Protein 6FTQ (pdb70)

Structure (mmCIF, N/CA/C/O backbone):
data_6FTQ
#
_entry.id   6FTQ
#
_cell.length_a   86.815
_cell.length_b   104.244
_cell.length_c   102.808
_cell.angle_alpha   90.00
_cell.angle_beta   90.00
_cell.angle_gamma   90.00
#
_symmetry.space_group_name_H-M   'C 2 2 21'
#
loop_
_entity.id
_entity.type
_entity.pdbx_description
1 polymer Beta-ureidopropionase
2 water water
#
loop_
_atom_site.group_PDB
_atom_site.id
_atom_site.type_symbol
_atom_site.label_atom_id
_atom_site.label_alt_id
_atom_site.label_comp_id
_atom_site.label_asym_id
_atom_site.label_entity_id
_atom_site.label_seq_id
_atom_site.pdbx_PDB_ins_code
_atom_site.Cartn_x
_atom_site.Cartn_y
_atom_site.Cartn_z
_atom_site.occupancy
_atom_site.B_iso_or_equiv
_atom_site.auth_seq_id
_atom_site.auth_comp_id
_atom_site.auth_asym_id
_atom_site.auth_atom_id
_atom_site.pdbx_PDB_model_num
ATOM 1 N N . GLU A 1 39 ? 10.605 -45.633 -19.791 1.00 62.63 33 GLU A N 1
ATOM 2 C CA . GLU A 1 39 ? 10.442 -46.448 -18.546 1.00 60.39 33 GLU A CA 1
ATOM 3 C C . GLU A 1 39 ? 11.271 -45.813 -17.421 1.00 55.79 33 GLU A C 1
ATOM 4 O O . GLU A 1 39 ? 12.494 -45.943 -17.406 1.00 57.69 33 GLU A O 1
ATOM 10 N N . LEU A 1 40 ? 10.617 -45.098 -16.507 1.00 49.97 34 LEU A N 1
ATOM 11 C CA . LEU A 1 40 ? 11.324 -44.417 -15.421 1.00 46.45 34 LEU A CA 1
ATOM 12 C C . LEU A 1 40 ? 11.765 -45.402 -14.347 1.00 45.48 34 LEU A C 1
ATOM 13 O O . LEU A 1 40 ? 11.050 -46.367 -14.050 1.00 45.01 34 LEU A O 1
ATOM 18 N N . ARG A 1 41 ? 12.911 -45.116 -13.735 1.00 44.78 35 ARG A N 1
ATOM 19 C CA . ARG A 1 41 ? 13.354 -45.849 -12.556 1.00 44.46 35 ARG A CA 1
ATOM 20 C C . ARG A 1 41 ? 12.312 -45.695 -11.458 1.00 40.95 35 ARG A C 1
ATOM 21 O O . ARG A 1 41 ? 11.871 -44.588 -11.170 1.00 38.27 35 ARG A O 1
ATOM 29 N N . LYS A 1 42 ? 11.903 -46.820 -10.887 1.00 41.47 36 LYS A N 1
ATOM 30 C CA . LYS A 1 42 ? 11.069 -46.836 -9.701 1.00 39.56 36 LYS A CA 1
ATOM 31 C C . LYS A 1 42 ? 11.918 -46.559 -8.469 1.00 38.95 36 LYS A C 1
ATOM 32 O O . LYS A 1 42 ? 13.040 -47.029 -8.369 1.00 41.48 36 LYS A O 1
ATOM 38 N N . LEU A 1 43 ? 11.373 -45.808 -7.522 1.00 36.16 37 LEU A N 1
ATOM 39 C CA . LEU A 1 43 ? 12.087 -45.520 -6.280 1.00 36.16 37 LEU A CA 1
ATOM 40 C C . LEU A 1 43 ? 11.945 -46.685 -5.331 1.00 37.20 37 LEU A C 1
ATOM 41 O O . LEU A 1 43 ? 10.871 -47.298 -5.234 1.00 36.08 37 LEU A O 1
ATOM 46 N N . ASP A 1 44 ? 13.032 -46.958 -4.616 1.00 39.77 38 ASP A N 1
ATOM 47 C CA . ASP A 1 44 ? 13.067 -47.968 -3.563 1.00 41.92 38 ASP A CA 1
ATOM 48 C C . ASP A 1 44 ? 12.549 -47.326 -2.280 1.00 39.74 38 ASP A C 1
ATOM 49 O O . ASP A 1 44 ? 13.307 -47.024 -1.359 1.00 41.46 38 ASP A O 1
ATOM 54 N N . LEU A 1 45 ? 11.238 -47.111 -2.244 1.00 36.34 39 LEU A N 1
ATOM 55 C CA . LEU A 1 45 ? 10.587 -46.443 -1.128 1.00 34.41 39 LEU A CA 1
ATOM 56 C C . LEU A 1 45 ? 10.711 -47.344 0.121 1.00 36.72 39 LEU A C 1
ATOM 57 O O . LEU A 1 45 ? 10.743 -48.571 -0.018 1.00 38.19 39 LEU A O 1
ATOM 62 N N . PRO A 1 46 ? 10.827 -46.743 1.329 1.00 37.03 40 PRO A N 1
ATOM 63 C CA . PRO A 1 46 ? 11.063 -47.570 2.506 1.00 39.93 40 PRO A CA 1
ATOM 64 C C . PRO A 1 46 ? 9.935 -48.563 2.757 1.00 39.57 40 PRO A C 1
ATOM 65 O O . PRO A 1 46 ? 8.767 -48.284 2.446 1.00 36.59 40 PRO A O 1
ATOM 69 N N . ARG A 1 47 ? 10.299 -49.714 3.306 1.00 42.95 41 ARG A N 1
ATOM 70 C CA . ARG A 1 47 ? 9.337 -50.739 3.694 1.00 44.08 41 ARG A CA 1
ATOM 71 C C . ARG A 1 47 ? 8.224 -50.153 4.586 1.00 42.05 41 ARG A C 1
ATOM 72 O O . ARG A 1 47 ? 7.050 -50.475 4.410 1.00 40.17 41 ARG A O 1
ATOM 80 N N . GLU A 1 48 ? 8.621 -49.291 5.523 1.00 42.66 42 GLU A N 1
ATOM 81 C CA . GLU A 1 48 ? 7.706 -48.646 6.476 1.00 42.09 42 GLU A CA 1
ATOM 82 C C . GLU A 1 48 ? 6.603 -47.890 5.747 1.00 38.00 42 GLU A C 1
ATOM 83 O O . GLU A 1 48 ? 5.449 -47.921 6.162 1.00 37.21 42 GLU A O 1
ATOM 89 N N . ALA A 1 49 ? 6.966 -47.207 4.660 1.00 35.80 43 ALA A N 1
ATOM 90 C CA . ALA A 1 49 ? 5.993 -46.478 3.852 1.00 32.69 43 ALA A CA 1
ATOM 91 C C . ALA A 1 49 ? 4.992 -47.406 3.166 1.00 32.13 43 ALA A C 1
ATOM 92 O O . ALA A 1 49 ? 3.779 -47.131 3.156 1.00 30.79 43 ALA A O 1
ATOM 94 N N . PHE A 1 50 ? 5.503 -48.472 2.558 1.00 33.39 44 PHE A N 1
ATOM 95 C CA . PHE A 1 50 ? 4.647 -49.488 1.933 1.00 34.15 44 PHE A CA 1
ATOM 96 C C . PHE A 1 50 ? 3.684 -50.154 2.942 1.00 35.99 44 PHE A C 1
ATOM 97 O O . PHE A 1 50 ? 2.508 -50.363 2.638 1.00 35.82 44 PHE A O 1
ATOM 105 N N . GLU A 1 51 ? 4.186 -50.450 4.134 1.00 38.59 45 GLU A N 1
ATOM 106 C CA . GLU A 1 51 ? 3.378 -51.037 5.211 1.00 41.12 45 GLU A CA 1
ATOM 107 C C . GLU A 1 51 ? 2.249 -50.100 5.640 1.00 39.25 45 GLU A C 1
ATOM 108 O O . GLU A 1 51 ? 1.102 -50.524 5.797 1.00 39.45 45 GLU A O 1
ATOM 114 N N . ALA A 1 52 ? 2.591 -48.830 5.819 1.00 37.56 46 ALA A N 1
ATOM 115 C CA . ALA A 1 52 ? 1.638 -47.825 6.249 1.00 36.87 46 ALA A CA 1
ATOM 116 C C . ALA A 1 52 ? 0.548 -47.582 5.190 1.00 35.16 46 ALA A C 1
ATOM 117 O O . ALA A 1 52 ? -0.635 -47.450 5.521 1.00 35.55 46 ALA A O 1
ATOM 119 N N . ALA A 1 53 ? 0.956 -47.533 3.922 1.00 33.51 47 ALA A N 1
ATOM 120 C CA . ALA A 1 53 ? 0.024 -47.309 2.819 1.00 32.43 47 ALA A CA 1
ATOM 121 C C . ALA A 1 53 ? -0.965 -48.461 2.694 1.00 33.73 47 ALA A C 1
ATOM 122 O O . ALA A 1 53 ? -2.152 -48.244 2.421 1.00 33.67 47 ALA A O 1
ATOM 124 N N . SER A 1 54 ? -0.455 -49.675 2.882 1.00 35.09 48 SER A N 1
ATOM 125 C CA . SER A 1 54 ? -1.281 -50.884 2.917 1.00 37.67 48 SER A CA 1
ATOM 126 C C . SER A 1 54 ? -2.300 -50.838 4.063 1.00 39.05 48 SER A C 1
ATOM 127 O O . SER A 1 54 ? -3.484 -51.056 3.854 1.00 39.96 48 SER A O 1
ATOM 130 N N . ARG A 1 55 ? -1.821 -50.528 5.259 1.00 40.04 49 ARG A N 1
ATOM 131 C CA . ARG A 1 55 ? -2.670 -50.408 6.443 1.00 42.17 49 ARG A CA 1
ATOM 132 C C . ARG A 1 55 ? -3.766 -49.346 6.226 1.00 40.69 49 ARG A C 1
ATOM 133 O O . ARG A 1 55 ? -4.938 -49.573 6.526 1.00 42.30 49 ARG A O 1
ATOM 141 N N . GLU A 1 56 ? -3.370 -48.209 5.663 1.00 37.68 50 GLU A N 1
ATOM 142 C CA . GLU A 1 56 ? -4.263 -47.081 5.440 1.00 36.78 50 GLU A CA 1
ATOM 143 C C . GLU A 1 56 ? -5.096 -47.145 4.141 1.00 35.69 50 GLU A C 1
ATOM 144 O O . GLU A 1 56 ? -5.853 -46.204 3.855 1.00 35.70 50 GLU A O 1
ATOM 150 N N . ASP A 1 57 ? -4.976 -48.236 3.379 1.00 35.09 51 ASP A N 1
ATOM 151 C CA . ASP A 1 57 ? -5.742 -48.437 2.148 1.00 35.37 51 ASP A CA 1
ATOM 152 C C . ASP A 1 57 ? -5.540 -47.285 1.136 1.00 33.45 51 ASP A C 1
ATOM 153 O O . ASP A 1 57 ? -6.509 -46.652 0.700 1.00 33.89 51 ASP A O 1
ATOM 158 N N . PHE A 1 58 ? -4.280 -46.995 0.800 1.00 31.50 52 PHE A N 1
ATOM 159 C CA . PHE A 1 58 ? -3.984 -46.185 -0.393 1.00 30.48 52 PHE A CA 1
ATOM 160 C C . PHE A 1 58 ? -2.787 -46.715 -1.189 1.00 29.76 52 PHE A C 1
ATOM 161 O O . PHE A 1 58 ? -1.907 -47.395 -0.648 1.00 29.72 52 PHE A O 1
ATOM 169 N N . GLU A 1 59 ? -2.809 -46.424 -2.487 1.00 29.56 53 GLU A N 1
ATOM 170 C CA . GLU A 1 59 ? -1.742 -46.790 -3.418 1.00 29.30 53 GLU A CA 1
ATOM 171 C C . GLU A 1 59 ? -0.520 -45.899 -3.163 1.00 27.51 53 GLU A C 1
ATOM 172 O O . GLU A 1 59 ? -0.653 -44.693 -2.976 1.00 26.28 53 GLU A O 1
ATOM 178 N N . LEU A 1 60 ? 0.662 -46.508 -3.165 1.00 27.62 54 LEU A N 1
ATOM 179 C CA . LEU A 1 60 ? 1.920 -45.777 -3.054 1.00 26.80 54 LEU A CA 1
ATOM 180 C C . LEU A 1 60 ? 2.807 -46.120 -4.261 1.00 27.43 54 LEU A C 1
ATOM 181 O O . LEU A 1 60 ? 3.075 -47.287 -4.518 1.00 28.61 54 LEU A O 1
ATOM 186 N N . GLN A 1 61 ? 3.245 -45.090 -4.989 1.00 26.68 55 GLN A N 1
ATOM 187 C CA . GLN A 1 61 ? 4.121 -45.255 -6.162 1.00 27.44 55 GLN A CA 1
ATOM 188 C C . GLN A 1 61 ? 5.220 -44.214 -6.110 1.00 26.12 55 GLN A C 1
ATOM 189 O O . GLN A 1 61 ? 4.992 -43.100 -5.647 1.00 25.77 55 GLN A O 1
ATOM 195 N N . GLY A 1 62 ? 6.400 -44.580 -6.580 1.00 26.22 56 GLY A N 1
ATOM 196 C CA . GLY A 1 62 ? 7.550 -43.697 -6.555 1.00 25.99 56 GLY A CA 1
ATOM 197 C C . GLY A 1 62 ? 8.367 -43.826 -7.827 1.00 26.94 56 GLY A C 1
ATOM 198 O O . GLY A 1 62 ? 8.659 -44.955 -8.249 1.00 28.42 56 GLY A O 1
ATOM 199 N N . TYR A 1 63 ? 8.741 -42.689 -8.430 1.00 26.45 57 TYR A N 1
ATOM 200 C CA . TYR A 1 63 ? 9.545 -42.665 -9.662 1.00 27.82 57 TYR A CA 1
ATOM 201 C C . TYR A 1 63 ? 10.599 -41.568 -9.648 1.00 27.60 57 TYR A C 1
ATOM 202 O O . TYR A 1 63 ? 10.448 -40.563 -8.953 1.00 26.41 57 TYR A O 1
ATOM 211 N N . ALA A 1 64 ? 11.645 -41.755 -10.453 1.00 28.91 58 ALA A N 1
ATOM 212 C CA . ALA A 1 64 ? 12.710 -40.767 -10.578 1.00 29.70 58 ALA A CA 1
ATOM 213 C C . ALA A 1 64 ? 12.843 -40.219 -11.997 1.00 30.59 58 ALA A C 1
ATOM 214 O O . ALA A 1 64 ? 12.821 -40.965 -12.969 1.00 31.54 58 ALA A O 1
ATOM 216 N N . PHE A 1 65 ? 13.012 -38.905 -12.085 1.00 30.80 59 PHE A N 1
ATOM 217 C CA . PHE A 1 65 ? 13.360 -38.216 -13.335 1.00 32.79 59 PHE A CA 1
ATOM 218 C C . PHE A 1 65 ? 14.775 -37.662 -13.147 1.00 35.63 59 PHE A C 1
ATOM 219 O O . PHE A 1 65 ? 14.962 -36.599 -12.545 1.00 35.45 59 PHE A O 1
ATOM 227 N N . GLU A 1 66 ? 15.760 -38.376 -13.674 1.00 39.15 60 GLU A N 1
ATOM 228 C CA . GLU A 1 66 ? 17.175 -38.054 -13.444 1.00 42.87 60 GLU A CA 1
ATOM 229 C C . GLU A 1 66 ? 17.880 -37.615 -14.710 1.00 46.25 60 GLU A C 1
ATOM 230 O O . GLU A 1 66 ? 17.536 -38.064 -15.793 1.00 46.53 60 GLU A O 1
ATOM 236 N N . ALA A 1 67 ? 18.878 -36.744 -14.546 1.00 49.43 61 ALA A N 1
ATOM 237 C CA . ALA A 1 67 ? 19.736 -36.307 -15.645 1.00 54.02 61 ALA A CA 1
ATOM 238 C C . ALA A 1 67 ? 20.594 -37.458 -16.189 1.00 58.21 61 ALA A C 1
ATOM 239 O O . ALA A 1 67 ? 20.806 -38.464 -15.510 1.00 57.74 61 ALA A O 1
ATOM 241 N N . ALA A 1 68 ? 21.081 -37.291 -17.418 1.00 63.27 62 ALA A N 1
ATOM 242 C CA . ALA A 1 68 ? 21.944 -38.292 -18.069 1.00 69.15 62 ALA A CA 1
ATOM 243 C C . ALA A 1 68 ? 23.132 -38.649 -17.166 1.00 73.78 62 ALA A C 1
ATOM 244 O O . ALA A 1 68 ? 23.704 -37.766 -16.505 1.00 75.00 62 ALA A O 1
ATOM 246 N N . GLU A 1 69 ? 23.483 -39.939 -17.143 1.00 77.78 63 GLU A N 1
ATOM 247 C CA . GLU A 1 69 ? 24.459 -40.505 -16.185 1.00 81.55 63 GLU A CA 1
ATOM 248 C C . GLU A 1 69 ? 25.686 -39.609 -15.961 1.00 85.73 63 GLU A C 1
ATOM 249 O O . GLU A 1 69 ? 26.076 -39.357 -14.814 1.00 86.53 63 GLU A O 1
ATOM 255 N N . GLU A 1 70 ? 26.276 -39.140 -17.065 1.00 89.27 64 GLU A N 1
ATOM 256 C CA . GLU A 1 70 ? 27.321 -38.104 -17.036 1.00 92.35 64 GLU A CA 1
ATOM 257 C C . GLU A 1 70 ? 26.810 -36.880 -16.264 1.00 88.87 64 GLU A C 1
ATOM 258 O O . GLU A 1 70 ? 25.819 -36.250 -16.661 1.00 86.20 64 GLU A O 1
ATOM 264 N N . GLN A 1 71 ? 27.471 -36.563 -15.155 1.00 89.24 65 GLN A N 1
ATOM 265 C CA . GLN A 1 71 ? 27.064 -35.444 -14.311 1.00 85.78 65 GLN A CA 1
ATOM 266 C C . GLN A 1 71 ? 27.793 -34.187 -14.783 1.00 87.60 65 GLN A C 1
ATOM 267 O O . GLN A 1 71 ? 28.814 -33.778 -14.225 1.00 91.64 65 GLN A O 1
ATOM 273 N N . LEU A 1 72 ? 27.248 -33.611 -15.850 1.00 84.54 66 LEU A N 1
ATOM 274 C CA . LEU A 1 72 ? 27.730 -32.365 -16.432 1.00 86.42 66 LEU A CA 1
ATOM 275 C C . LEU A 1 72 ? 27.411 -31.136 -15.569 1.00 84.27 66 LEU A C 1
ATOM 276 O O . LEU A 1 72 ? 28.219 -30.214 -15.468 1.00 88.53 66 LEU A O 1
ATOM 281 N N . ARG A 1 73 ? 26.229 -31.140 -14.959 1.00 48.41 67 ARG A N 1
ATOM 282 C CA . ARG A 1 73 ? 25.716 -30.025 -14.169 1.00 45.82 67 ARG A CA 1
ATOM 283 C C . ARG A 1 73 ? 25.406 -30.503 -12.757 1.00 42.15 67 ARG A C 1
ATOM 284 O O . ARG A 1 73 ? 25.530 -31.682 -12.454 1.00 41.93 67 ARG A O 1
ATOM 292 N N . ARG A 1 74 ? 24.993 -29.589 -11.898 1.00 39.17 68 ARG A N 1
ATOM 293 C CA . ARG A 1 74 ? 24.632 -29.956 -10.516 1.00 36.44 68 ARG A CA 1
ATOM 294 C C . ARG A 1 74 ? 23.228 -30.577 -10.472 1.00 33.88 68 ARG A C 1
ATOM 295 O O . ARG A 1 74 ? 22.329 -30.116 -11.175 1.00 32.76 68 ARG A O 1
ATOM 303 N N . PRO A 1 75 ? 23.046 -31.619 -9.641 1.00 32.67 69 PRO A N 1
ATOM 304 C CA . PRO A 1 75 ? 21.700 -32.099 -9.367 1.00 30.90 69 PRO A CA 1
ATOM 305 C C . PRO A 1 75 ? 20.934 -31.104 -8.488 1.00 29.52 69 PRO A C 1
ATOM 306 O O . PRO A 1 75 ? 21.504 -30.522 -7.566 1.00 30.31 69 PRO A O 1
ATOM 310 N N . ARG A 1 76 ? 19.673 -30.870 -8.815 1.00 28.13 70 ARG A N 1
ATOM 311 C CA . ARG A 1 76 ? 18.813 -29.955 -8.075 1.00 27.15 70 ARG A CA 1
ATOM 312 C C . ARG A 1 76 ? 17.579 -30.781 -7.708 1.00 26.36 70 ARG A C 1
ATOM 313 O O . ARG A 1 76 ? 16.516 -30.681 -8.331 1.00 25.57 70 ARG A O 1
ATOM 321 N N . ILE A 1 77 ? 17.741 -31.615 -6.682 1.00 26.67 71 ILE A N 1
ATOM 322 C CA . ILE A 1 77 ? 16.791 -32.689 -6.418 1.00 26.34 71 ILE A CA 1
ATOM 323 C C . ILE A 1 77 ? 15.720 -32.260 -5.425 1.00 25.21 71 ILE A C 1
ATOM 324 O O . ILE A 1 77 ? 16.019 -31.816 -4.324 1.00 25.16 71 ILE A O 1
ATOM 329 N N . VAL A 1 78 ? 14.468 -32.430 -5.829 1.00 24.41 72 VAL A N 1
ATOM 330 C CA . VAL A 1 78 ? 13.321 -32.233 -4.946 1.00 23.77 72 VAL A CA 1
ATOM 331 C C . VAL A 1 78 ? 12.407 -33.447 -5.117 1.00 23.53 72 VAL A C 1
ATOM 332 O O . VAL A 1 78 ? 12.248 -33.957 -6.240 1.00 23.95 72 VAL A O 1
ATOM 336 N N . HIS A 1 79 ? 11.843 -33.933 -4.013 1.00 23.26 73 HIS A N 1
ATOM 337 C CA . HIS A 1 79 ? 10.805 -34.959 -4.073 1.00 23.03 73 HIS A CA 1
ATOM 338 C C . HIS A 1 79 ? 9.441 -34.268 -3.929 1.00 22.04 73 HIS A C 1
ATOM 339 O O . HIS A 1 79 ? 9.220 -33.515 -2.983 1.00 21.27 73 HIS A O 1
ATOM 346 N N . VAL A 1 80 ? 8.557 -34.513 -4.885 1.00 21.76 74 VAL A N 1
ATOM 347 C CA . VAL A 1 80 ? 7.183 -34.012 -4.841 1.00 21.52 74 VAL A CA 1
ATOM 348 C C . VAL A 1 80 ? 6.228 -35.145 -4.481 1.00 21.55 74 VAL A C 1
ATOM 349 O O . VAL A 1 80 ? 6.504 -36.320 -4.776 1.00 22.06 74 VAL A O 1
ATOM 353 N N . GLY A 1 81 ? 5.099 -34.779 -3.879 1.00 21.26 75 GLY A N 1
ATOM 354 C CA . GLY A 1 81 ? 4.025 -35.719 -3.561 1.00 21.53 75 GLY A CA 1
ATOM 355 C C . GLY A 1 81 ? 2.700 -35.222 -4.125 1.00 21.55 75 GLY A C 1
ATOM 356 O O . GLY A 1 81 ? 2.354 -34.045 -3.959 1.00 21.44 75 GLY A O 1
ATOM 357 N N . LEU A 1 82 ? 1.968 -36.113 -4.797 1.00 21.59 76 LEU A N 1
ATOM 358 C CA . LEU A 1 82 ? 0.635 -35.817 -5.317 1.00 21.77 76 LEU A CA 1
ATOM 359 C C . LEU A 1 82 ? -0.323 -36.712 -4.553 1.00 21.90 76 LEU A C 1
ATOM 360 O O . LEU A 1 82 ? -0.115 -37.929 -4.501 1.00 22.54 76 LEU A O 1
ATOM 365 N N . VAL A 1 83 ? -1.370 -36.126 -3.977 1.00 21.58 77 VAL A N 1
ATOM 366 C CA . VAL A 1 83 ? -2.382 -36.888 -3.233 1.00 21.93 77 VAL A CA 1
ATOM 367 C C . VAL A 1 83 ? -3.719 -36.837 -3.953 1.00 22.43 77 VAL A C 1
ATOM 368 O O . VAL A 1 83 ? -4.236 -35.750 -4.216 1.00 22.12 77 VAL A O 1
ATOM 372 N N . GLN A 1 84 ? -4.265 -38.016 -4.269 1.00 23.28 78 GLN A N 1
ATOM 373 C CA . GLN A 1 84 ? -5.650 -38.154 -4.739 1.00 24.11 78 GLN A CA 1
ATOM 374 C C . GLN A 1 84 ? -6.434 -38.993 -3.730 1.00 25.37 78 GLN A C 1
ATOM 375 O O . GLN A 1 84 ? -5.898 -39.964 -3.183 1.00 25.62 78 GLN A O 1
ATOM 381 N N . ASN A 1 85 ? -7.694 -38.620 -3.497 1.00 26.48 79 ASN A N 1
ATOM 382 C CA . ASN A 1 85 ? -8.582 -39.347 -2.582 1.00 28.31 79 ASN A CA 1
ATOM 383 C C . ASN A 1 85 ? -10.068 -39.115 -2.837 1.00 30.14 79 ASN A C 1
ATOM 384 O O . ASN A 1 85 ? -10.460 -38.120 -3.433 1.00 29.49 79 ASN A O 1
ATOM 389 N N . ARG A 1 86 ? -10.883 -40.042 -2.343 1.00 32.83 80 ARG A N 1
ATOM 390 C CA . ARG A 1 86 ? -12.318 -39.854 -2.269 1.00 35.45 80 ARG A CA 1
ATOM 391 C C . ARG A 1 86 ? -12.682 -39.156 -0.961 1.00 35.26 80 ARG A C 1
ATOM 392 O O . ARG A 1 86 ? -11.901 -39.155 -0.010 1.00 34.32 80 ARG A O 1
ATOM 400 N N . ILE A 1 87 ? -13.865 -38.558 -0.921 1.00 36.39 81 ILE A N 1
ATOM 401 C CA . ILE A 1 87 ? -14.388 -38.006 0.331 1.00 37.11 81 ILE A CA 1
ATOM 402 C C . ILE A 1 87 ? -14.745 -39.170 1.272 1.00 39.10 81 ILE A C 1
ATOM 403 O O . ILE A 1 87 ? -15.341 -40.135 0.831 1.00 40.82 81 ILE A O 1
ATOM 408 N N . PRO A 1 88 ? -14.336 -39.098 2.551 1.00 39.74 82 PRO A N 1
ATOM 409 C CA . PRO A 1 88 ? -14.566 -40.218 3.489 1.00 41.99 82 PRO A CA 1
ATOM 410 C C . PRO A 1 88 ? -16.012 -40.428 3.890 1.00 44.78 82 PRO A C 1
ATOM 411 O O . PRO A 1 88 ? -16.413 -41.567 4.110 1.00 47.05 82 PRO A O 1
ATOM 415 N N . LEU A 1 89 ? -16.772 -39.339 4.002 1.00 45.39 83 LEU A N 1
ATOM 416 C CA . LEU A 1 89 ? -18.163 -39.373 4.462 1.00 47.82 83 LEU A CA 1
ATOM 417 C C . LEU A 1 89 ? -19.097 -39.032 3.304 1.00 48.67 83 LEU A C 1
ATOM 418 O O . LEU A 1 89 ? -18.664 -38.436 2.316 1.00 47.05 83 LEU A O 1
ATOM 423 N N . PRO A 1 90 ? -20.382 -39.413 3.414 1.00 51.47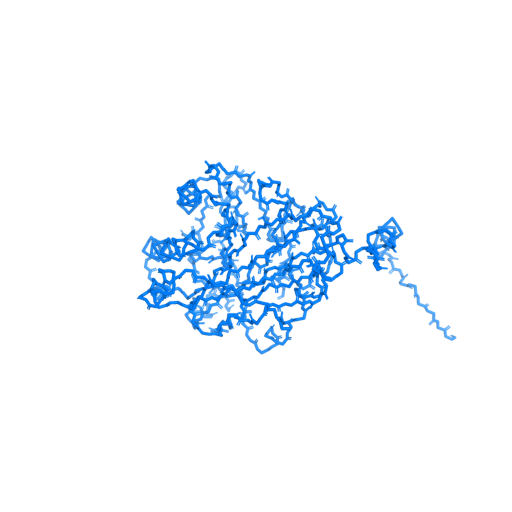 84 PRO A N 1
ATOM 424 C CA . PRO A 1 90 ? -21.315 -39.066 2.335 1.00 52.67 84 PRO A CA 1
ATOM 425 C C . PRO A 1 90 ? -21.458 -37.545 2.160 1.00 52.18 84 PRO A C 1
ATOM 426 O O . PRO A 1 90 ? -21.279 -36.779 3.121 1.00 51.77 84 PRO A O 1
ATOM 430 N N . ALA A 1 91 ? -21.757 -37.121 0.934 1.00 52.67 85 ALA A N 1
ATOM 431 C CA . ALA A 1 91 ? -21.769 -35.695 0.569 1.00 52.51 85 ALA A CA 1
ATOM 432 C C . ALA A 1 91 ? -22.655 -34.804 1.449 1.00 54.15 85 ALA A C 1
ATOM 433 O O . ALA A 1 91 ? -22.385 -33.621 1.610 1.00 53.95 85 ALA A O 1
ATOM 435 N N . ASN A 1 92 ? -23.711 -35.397 1.990 1.00 57.02 86 ASN A N 1
ATOM 436 C CA . ASN A 1 92 ? -24.657 -34.763 2.914 1.00 58.89 86 ASN A CA 1
ATOM 437 C C . ASN A 1 92 ? -24.203 -34.702 4.381 1.00 57.42 86 ASN A C 1
ATOM 438 O O . ASN A 1 92 ? -24.917 -34.150 5.223 1.00 58.91 86 ASN A O 1
ATOM 443 N N . ALA A 1 93 ? -23.058 -35.295 4.711 1.00 54.53 87 ALA A N 1
ATOM 444 C CA . ALA A 1 93 ? -22.588 -35.318 6.100 1.00 53.34 87 ALA A CA 1
ATOM 445 C C . ALA A 1 93 ? -22.383 -33.890 6.628 1.00 51.49 87 ALA A C 1
ATOM 446 O O . ALA A 1 93 ? -22.091 -32.978 5.840 1.00 50.49 87 ALA A O 1
ATOM 448 N N . PRO A 1 94 ? -22.507 -33.688 7.950 1.00 51.05 88 PRO A N 1
ATOM 449 C CA . PRO A 1 94 ? -22.191 -32.360 8.493 1.00 50.11 88 PRO A CA 1
ATOM 450 C C . PRO A 1 94 ? -20.794 -31.868 8.054 1.00 46.57 88 PRO A C 1
ATOM 451 O O . PRO A 1 94 ? -19.864 -32.669 7.936 1.00 44.64 88 PRO A O 1
ATOM 455 N N . VAL A 1 95 ? -20.674 -30.566 7.816 1.00 45.35 89 VAL A N 1
ATOM 456 C CA . VAL A 1 95 ? -19.480 -29.994 7.189 1.00 42.62 89 VAL A CA 1
ATOM 457 C C . VAL A 1 95 ? -18.244 -30.092 8.099 1.00 41.33 89 VAL A C 1
ATOM 458 O O . VAL A 1 95 ? -17.176 -30.464 7.636 1.00 39.23 89 VAL A O 1
ATOM 462 N N . ALA A 1 96 ? -18.393 -29.761 9.383 1.00 42.99 90 ALA A N 1
ATOM 463 C CA . ALA A 1 96 ? -17.294 -29.903 10.359 1.00 42.58 90 ALA A CA 1
ATOM 464 C C . ALA A 1 96 ? -16.729 -31.321 10.363 1.00 41.86 90 ALA A C 1
ATOM 465 O O . ALA A 1 96 ? -15.519 -31.505 10.407 1.00 40.39 90 ALA A O 1
ATOM 467 N N . GLU A 1 97 ? -17.614 -32.307 10.277 1.00 43.23 91 GLU A N 1
ATOM 468 C CA . GLU A 1 97 ? -17.210 -33.703 10.263 1.00 43.35 91 GLU A CA 1
ATOM 469 C C . GLU A 1 97 ? -16.571 -34.125 8.960 1.00 40.87 91 GLU A C 1
ATOM 470 O O . GLU A 1 97 ? -15.556 -34.822 8.976 1.00 39.64 91 GLU A O 1
ATOM 476 N N . GLN A 1 98 ? -17.157 -33.722 7.831 1.00 40.13 92 GLN A N 1
ATOM 477 C CA . GLN A 1 98 ? -16.543 -34.001 6.528 1.00 38.05 92 GLN A CA 1
ATOM 478 C C . GLN A 1 98 ? -15.130 -33.424 6.479 1.00 35.56 92 GLN A C 1
ATOM 479 O O . GLN A 1 98 ? -14.176 -34.140 6.143 1.00 33.93 92 GLN A O 1
ATOM 485 N N . VAL A 1 99 ? -14.999 -32.151 6.845 1.00 35.10 93 VAL A N 1
ATOM 486 C CA . VAL A 1 99 ? -13.717 -31.470 6.733 1.00 33.52 93 VAL A CA 1
ATOM 487 C C . VAL A 1 99 ? -12.685 -32.092 7.674 1.00 33.17 93 VAL A C 1
ATOM 488 O O . VAL A 1 99 ? -11.593 -32.410 7.232 1.00 31.46 93 VAL A O 1
ATOM 492 N N . SER A 1 100 ? -13.033 -32.288 8.948 1.00 34.93 94 SER A N 1
ATOM 493 C CA . SER A 1 100 ? -12.079 -32.888 9.890 1.00 35.17 94 SER A CA 1
ATOM 494 C C . SER A 1 100 ? -11.702 -34.326 9.469 1.00 34.48 94 SER A C 1
ATOM 495 O O . SER A 1 100 ? -10.533 -34.702 9.554 1.00 33.76 94 SER A O 1
ATOM 498 N N . ALA A 1 101 ? -12.650 -35.098 8.941 1.00 34.86 95 ALA A N 1
ATOM 499 C CA . ALA A 1 101 ? -12.321 -36.429 8.395 1.00 34.50 95 ALA A CA 1
ATOM 500 C C . ALA A 1 101 ? -11.320 -36.360 7.225 1.00 32.38 95 ALA A C 1
ATOM 501 O O . ALA A 1 101 ? -10.407 -37.199 7.115 1.00 31.79 95 ALA A O 1
ATOM 503 N N . LEU A 1 102 ? -11.485 -35.364 6.355 1.00 31.15 96 LEU A N 1
ATOM 504 C CA . LEU A 1 102 ? -10.531 -35.146 5.268 1.00 29.30 96 LEU A CA 1
ATOM 505 C C . LEU A 1 102 ? -9.152 -34.739 5.821 1.00 28.20 96 LEU A C 1
ATOM 506 O O . LEU A 1 102 ? -8.146 -35.266 5.367 1.00 26.77 96 LEU A O 1
ATOM 511 N N . HIS A 1 103 ? -9.122 -33.834 6.805 1.00 28.63 97 HIS A N 1
ATOM 512 C CA . HIS A 1 103 ? -7.860 -33.436 7.457 1.00 28.51 97 HIS A CA 1
ATOM 513 C C . HIS A 1 103 ? -7.126 -34.668 8.030 1.00 29.19 97 HIS A C 1
ATOM 514 O O . HIS A 1 103 ? -5.941 -34.836 7.788 1.00 28.16 97 HIS A O 1
ATOM 521 N N . ARG A 1 104 ? -7.848 -35.519 8.765 1.00 31.15 98 ARG A N 1
ATOM 522 C CA . ARG A 1 104 ? -7.283 -36.768 9.315 1.00 32.58 98 ARG A CA 1
ATOM 523 C C . ARG A 1 104 ? -6.772 -37.734 8.231 1.00 31.38 98 ARG A C 1
ATOM 524 O O . ARG A 1 104 ? -5.695 -38.305 8.381 1.00 31.18 98 ARG A O 1
ATOM 532 N N . ARG A 1 105 ? -7.515 -37.869 7.133 1.00 30.60 99 ARG A N 1
ATOM 533 C CA . ARG A 1 105 ? -7.097 -38.689 5.992 1.00 29.75 99 ARG A CA 1
ATOM 534 C C . ARG A 1 105 ? -5.796 -38.183 5.369 1.00 28.08 99 ARG A C 1
ATOM 535 O O . ARG A 1 105 ? -4.865 -38.944 5.177 1.00 27.62 99 ARG A O 1
ATOM 543 N N . ILE A 1 106 ? -5.741 -36.893 5.089 1.00 27.19 100 ILE A N 1
ATOM 544 C CA . ILE A 1 106 ? -4.540 -36.291 4.512 1.00 26.14 100 ILE A CA 1
ATOM 545 C C . ILE A 1 106 ? -3.338 -36.383 5.466 1.00 26.53 100 ILE A C 1
ATOM 546 O O . ILE A 1 106 ? -2.204 -36.613 5.022 1.00 25.89 100 ILE A O 1
ATOM 551 N N . LYS A 1 107 ? -3.582 -36.219 6.760 1.00 27.54 101 LYS A N 1
ATOM 552 C CA . LYS A 1 107 ? -2.512 -36.330 7.732 1.00 28.30 101 LYS A CA 1
ATOM 553 C C . LYS A 1 107 ? -1.838 -37.710 7.646 1.00 28.34 101 LYS A C 1
ATOM 554 O O . LYS A 1 107 ? -0.613 -37.804 7.600 1.00 27.43 101 LYS A O 1
ATOM 560 N N . ALA A 1 108 ? -2.643 -38.770 7.620 1.00 29.04 102 ALA A N 1
ATOM 561 C CA . ALA A 1 108 ? -2.107 -40.130 7.475 1.00 30.01 102 ALA A CA 1
ATOM 562 C C . ALA A 1 108 ? -1.265 -40.310 6.191 1.00 28.70 102 ALA A C 1
ATOM 563 O O . ALA A 1 108 ? -0.222 -40.950 6.216 1.00 28.93 102 ALA A O 1
ATOM 565 N N . ILE A 1 109 ? -1.714 -39.722 5.082 1.00 27.46 103 ILE A N 1
ATOM 566 C CA . ILE A 1 109 ? -1.001 -39.851 3.807 1.00 26.84 103 ILE A CA 1
ATOM 567 C C . ILE A 1 109 ? 0.292 -39.045 3.815 1.00 25.96 103 ILE A C 1
ATOM 568 O O . ILE A 1 109 ? 1.340 -39.543 3.392 1.00 26.04 103 ILE A O 1
ATOM 573 N N . VAL A 1 110 ? 0.224 -37.821 4.326 1.00 25.83 104 VAL A N 1
ATOM 574 C CA . VAL A 1 110 ? 1.403 -36.948 4.414 1.00 25.64 104 VAL A CA 1
ATOM 575 C C . VAL A 1 110 ? 2.479 -37.528 5.328 1.00 27.08 104 VAL A C 1
ATOM 576 O O . VAL A 1 110 ? 3.663 -37.335 5.073 1.00 26.54 104 VAL A O 1
ATOM 580 N N . GLU A 1 111 ? 2.075 -38.246 6.379 1.00 29.16 105 GLU A N 1
ATOM 581 C CA . GLU A 1 111 ? 3.036 -38.967 7.220 1.00 31.12 105 GLU A CA 1
ATOM 582 C C . GLU A 1 111 ? 3.834 -39.976 6.383 1.00 30.59 105 GLU A C 1
ATOM 583 O O . GLU A 1 111 ? 5.044 -40.051 6.518 1.00 30.65 105 GLU A O 1
ATOM 589 N N . VAL A 1 112 ? 3.163 -40.695 5.480 1.00 29.63 106 VAL A N 1
ATOM 590 C CA . VAL A 1 112 ? 3.851 -41.628 4.578 1.00 29.50 106 VAL A CA 1
ATOM 591 C C . VAL A 1 112 ? 4.724 -40.867 3.567 1.00 27.56 106 VAL A C 1
ATOM 592 O O . VAL A 1 112 ? 5.853 -41.265 3.299 1.00 27.62 106 VAL A O 1
ATOM 596 N N . ALA A 1 113 ? 4.206 -39.763 3.040 1.00 26.12 107 ALA A N 1
ATOM 597 C CA . ALA A 1 113 ? 4.980 -38.880 2.170 1.00 24.94 107 ALA A CA 1
ATOM 598 C C . ALA A 1 113 ? 6.297 -38.446 2.833 1.00 25.41 107 ALA A C 1
ATOM 599 O O . ALA A 1 113 ? 7.346 -38.465 2.179 1.00 24.99 107 ALA A O 1
ATOM 601 N N . ALA A 1 114 ? 6.236 -38.097 4.131 1.00 26.28 108 ALA A N 1
ATOM 602 C CA . ALA A 1 114 ? 7.424 -37.700 4.895 1.00 26.82 108 ALA A CA 1
ATOM 603 C C . ALA A 1 114 ? 8.432 -38.836 5.034 1.00 28.13 108 ALA A C 1
ATOM 604 O O . ALA A 1 114 ? 9.628 -38.594 4.898 1.00 27.87 108 ALA A O 1
ATOM 606 N N . MET A 1 115 ? 7.958 -40.067 5.259 1.00 29.35 109 MET A N 1
ATOM 607 C CA . MET A 1 115 ? 8.837 -41.258 5.274 1.00 31.29 109 MET A CA 1
ATOM 608 C C . MET A 1 115 ? 9.600 -41.409 3.948 1.00 30.29 109 MET A C 1
ATOM 609 O O . MET A 1 115 ? 10.726 -41.877 3.924 1.00 31.01 109 MET A O 1
ATOM 614 N N . CYS A 1 116 ? 8.948 -41.031 2.848 1.00 28.59 110 CYS A N 1
ATOM 615 C CA . CYS A 1 116 ? 9.536 -41.081 1.509 1.00 27.81 110 CYS A CA 1
ATOM 616 C C . CYS A 1 116 ? 10.385 -39.854 1.136 1.00 27.07 110 CYS A C 1
ATOM 617 O O . CYS A 1 116 ? 10.918 -39.799 0.037 1.00 27.36 110 CYS A O 1
ATOM 620 N N . GLY A 1 117 ? 10.509 -38.865 2.015 1.00 26.92 111 GLY A N 1
ATOM 621 C CA . GLY A 1 117 ? 11.372 -37.697 1.747 1.00 26.23 111 GLY A CA 1
ATOM 622 C C . GLY A 1 117 ? 10.742 -36.633 0.870 1.00 24.60 111 GLY A C 1
ATOM 623 O O . GLY A 1 117 ? 11.441 -35.814 0.269 1.00 24.60 111 GLY A O 1
ATOM 624 N N . VAL A 1 118 ? 9.414 -36.610 0.805 1.00 23.75 112 VAL A N 1
ATOM 625 C CA . VAL A 1 118 ? 8.716 -35.599 0.032 1.00 22.42 112 VAL A CA 1
ATOM 626 C C . VAL A 1 118 ? 8.984 -34.230 0.636 1.00 22.04 112 VAL A C 1
ATOM 627 O O . VAL A 1 118 ? 8.833 -34.054 1.843 1.00 22.51 112 VAL A O 1
ATOM 631 N N . ASN A 1 119 ? 9.395 -33.281 -0.212 1.00 21.48 113 ASN A N 1
ATOM 632 C CA . ASN A 1 119 ? 9.657 -31.903 0.190 1.00 21.83 113 ASN A CA 1
ATOM 633 C C . ASN A 1 119 ? 8.475 -30.959 -0.084 1.00 21.70 113 ASN A C 1
ATOM 634 O O . ASN A 1 119 ? 8.298 -29.964 0.630 1.00 21.83 113 ASN A O 1
ATOM 639 N N . ILE A 1 120 ? 7.720 -31.249 -1.151 1.00 21.39 114 ILE A N 1
ATOM 640 C CA . ILE A 1 120 ? 6.568 -30.441 -1.588 1.00 21.15 114 ILE A CA 1
ATOM 641 C C . ILE A 1 120 ? 5.417 -31.393 -1.878 1.00 20.92 114 ILE A C 1
ATOM 642 O O . ILE A 1 120 ? 5.570 -32.315 -2.689 1.00 20.78 114 ILE A O 1
ATOM 647 N N . ILE A 1 121 ? 4.276 -31.152 -1.242 1.00 20.73 115 ILE A N 1
ATOM 648 C CA . ILE A 1 121 ? 3.082 -31.990 -1.437 1.00 20.69 115 ILE A CA 1
ATOM 649 C C . ILE A 1 121 ? 1.909 -31.111 -1.871 1.00 20.27 115 ILE A C 1
ATOM 650 O O . ILE A 1 121 ? 1.756 -29.981 -1.389 1.00 20.10 115 ILE A O 1
ATOM 655 N N . CYS A 1 122 ? 1.092 -31.644 -2.781 1.00 20.14 116 CYS A N 1
ATOM 656 C CA . CYS A 1 122 ? -0.068 -30.953 -3.304 1.00 20.07 116 CYS A CA 1
ATOM 657 C C . CYS A 1 122 ? -1.271 -31.857 -3.211 1.00 20.51 116 CYS A C 1
ATOM 658 O O . CYS A 1 122 ? -1.193 -33.044 -3.558 1.00 21.26 116 CYS A O 1
ATOM 661 N N . PHE A 1 123 ? -2.388 -31.286 -2.768 1.00 20.54 117 PHE A N 1
ATOM 662 C CA . PHE A 1 123 ? -3.655 -31.994 -2.689 1.00 20.97 117 PHE A CA 1
ATOM 663 C C . PHE A 1 123 ? -4.509 -31.663 -3.920 1.00 21.30 117 PHE A C 1
ATOM 664 O O . PHE A 1 123 ? -4.172 -30.775 -4.731 1.00 20.93 117 PHE A O 1
ATOM 672 N N . GLN A 1 124 ? -5.608 -32.397 -4.051 1.00 21.70 118 GLN A N 1
ATOM 673 C CA . GLN A 1 124 ? -6.493 -32.250 -5.186 1.00 22.60 118 GLN A CA 1
ATOM 674 C C . GLN A 1 124 ? -7.316 -30.968 -5.090 1.00 23.12 118 GLN A C 1
ATOM 675 O O . GLN A 1 124 ? -7.368 -30.319 -4.038 1.00 23.13 118 GLN A O 1
ATOM 681 N N . GLU A 1 125 ? -7.969 -30.605 -6.179 1.00 23.80 119 GLU A N 1
ATOM 682 C CA . GLU A 1 125 ? -8.850 -29.451 -6.166 1.00 24.96 119 GLU A CA 1
ATOM 683 C C . GLU A 1 125 ? -9.994 -29.616 -5.137 1.00 25.15 119 GLU A C 1
ATOM 684 O O . GLU A 1 125 ? -10.560 -30.706 -4.994 1.00 24.97 119 GLU A O 1
ATOM 690 N N . ALA A 1 126 ? -10.279 -28.525 -4.421 1.00 25.25 120 ALA A N 1
ATOM 691 C CA . ALA A 1 126 ? -11.337 -28.460 -3.414 1.00 25.98 120 ALA A CA 1
ATOM 692 C C . ALA A 1 126 ? -11.277 -29.676 -2.489 1.00 25.35 120 ALA A C 1
ATOM 693 O O . ALA A 1 126 ? -12.294 -30.325 -2.241 1.00 26.10 120 ALA A O 1
ATOM 695 N N . TRP A 1 127 ? -10.078 -29.961 -1.985 1.00 24.02 121 TRP A N 1
ATOM 696 C CA . TRP A 1 127 ? -9.804 -31.227 -1.306 1.00 24.17 121 TRP A CA 1
ATOM 697 C C . TRP A 1 127 ? -10.571 -31.491 -0.020 1.00 25.25 121 TRP A C 1
ATOM 698 O O . TRP A 1 127 ? -10.692 -32.660 0.380 1.00 25.61 121 TRP A O 1
ATOM 709 N N . THR A 1 128 ? -11.079 -30.430 0.607 1.00 26.24 122 THR A N 1
ATOM 710 C CA . THR A 1 128 ? -11.847 -30.541 1.850 1.00 27.90 122 THR A CA 1
ATOM 711 C C . THR A 1 128 ? -13.364 -30.638 1.662 1.00 30.03 122 THR A C 1
ATOM 712 O O . THR A 1 128 ? -14.109 -30.544 2.640 1.00 31.42 122 THR A O 1
ATOM 716 N N . MET A 1 129 ? -13.832 -30.845 0.435 1.00 30.85 123 MET A N 1
ATOM 717 C CA . MET A 1 129 ? -15.273 -30.861 0.190 1.00 33.12 123 MET A CA 1
ATOM 718 C C . MET A 1 129 ? -15.702 -31.792 -0.932 1.00 34.11 123 MET A C 1
ATOM 719 O O . MET A 1 129 ? -14.890 -32.150 -1.771 1.00 32.80 123 MET A O 1
ATOM 724 N N . PRO A 1 130 ? -16.988 -32.200 -0.935 1.00 37.18 124 PRO A N 1
ATOM 725 C CA . PRO A 1 130 ? -17.530 -32.857 -2.137 1.00 39.37 124 PRO A CA 1
ATOM 726 C C . PRO A 1 130 ? -17.513 -31.861 -3.295 1.00 40.83 124 PRO A C 1
ATOM 727 O O . PRO A 1 130 ? -17.654 -30.664 -3.056 1.00 40.92 124 PRO A O 1
ATOM 731 N N . PHE A 1 131 ? -17.315 -32.327 -4.524 1.00 43.69 125 PHE A N 1
ATOM 732 C CA . PHE A 1 131 ? -17.301 -31.401 -5.680 1.00 46.02 125 PHE A CA 1
ATOM 733 C C . PHE A 1 131 ? -18.702 -31.312 -6.271 1.00 49.01 125 PHE A C 1
ATOM 734 O O . PHE A 1 131 ? -19.554 -32.207 -6.110 1.00 50.87 125 PHE A O 1
ATOM 742 N N . ALA A 1 132 ? -18.941 -30.164 -6.874 1.00 50.90 126 ALA A N 1
ATOM 743 C CA . ALA A 1 132 ? -20.081 -29.929 -7.730 1.00 54.51 126 ALA A CA 1
ATOM 744 C C . ALA A 1 132 ? -19.538 -29.084 -8.884 1.00 55.71 126 ALA A C 1
ATOM 745 O O . ALA A 1 132 ? -18.531 -28.378 -8.721 1.00 53.95 126 ALA A O 1
ATOM 747 N N . PHE A 1 133 ? -20.176 -29.193 -10.044 1.00 59.70 127 PHE A N 1
ATOM 748 C CA . PHE A 1 133 ? -19.760 -28.460 -11.253 1.00 62.15 127 PHE A CA 1
ATOM 749 C C . PHE A 1 133 ? -19.779 -26.936 -11.032 1.00 63.22 127 PHE A C 1
ATOM 750 O O . PHE A 1 133 ? -18.878 -26.244 -11.508 1.00 64.16 127 PHE A O 1
ATOM 758 N N . CYS A 1 134 ? -20.764 -26.436 -10.276 1.00 50.25 128 CYS A N 1
ATOM 759 C CA . CYS A 1 134 ? -20.905 -25.006 -9.999 1.00 49.62 128 CYS A CA 1
ATOM 760 C C . CYS A 1 134 ? -20.591 -24.602 -8.534 1.00 47.71 128 CYS A C 1
ATOM 761 O O . CYS A 1 134 ? -20.494 -25.449 -7.625 1.00 45.75 128 CYS A O 1
ATOM 764 N N . THR A 1 135 ? -20.425 -23.291 -8.348 1.00 45.95 129 THR A N 1
ATOM 765 C CA . THR A 1 135 ? -20.313 -22.649 -7.047 1.00 44.15 129 THR A CA 1
ATOM 766 C C . THR A 1 135 ? -21.376 -21.543 -6.993 1.00 43.86 129 THR A C 1
ATOM 767 O O . THR A 1 135 ? -21.500 -20.762 -7.938 1.00 44.18 129 THR A O 1
ATOM 771 N N . ARG A 1 136 ? -22.154 -21.504 -5.905 1.00 41.25 130 ARG A N 1
ATOM 772 C CA . ARG A 1 136 ? -23.119 -20.440 -5.662 1.00 41.65 130 ARG A CA 1
ATOM 773 C C . ARG A 1 136 ? -23.004 -19.905 -4.227 1.00 39.47 130 ARG A C 1
ATOM 774 O O . ARG A 1 136 ? -22.523 -20.602 -3.338 1.00 37.32 130 ARG A O 1
ATOM 782 N N . GLU A 1 137 ? -23.462 -18.671 -4.013 1.00 39.45 131 GLU A N 1
ATOM 783 C CA . GLU A 1 137 ? -23.436 -18.026 -2.698 1.00 39.19 131 GLU A CA 1
ATOM 784 C C . GLU A 1 137 ? -24.627 -18.450 -1.811 1.00 37.89 131 GLU A C 1
ATOM 785 O O . GLU A 1 137 ? -25.426 -17.637 -1.392 1.00 38.91 131 GLU A O 1
ATOM 791 N N . LYS A 1 138 ? -24.718 -19.754 -1.567 1.00 35.28 132 LYS A N 1
ATOM 792 C CA . LYS A 1 138 ? -25.736 -20.351 -0.702 1.00 35.15 132 LYS A CA 1
ATOM 793 C C . LYS A 1 138 ? -25.167 -21.658 -0.156 1.00 33.18 132 LYS A C 1
ATOM 794 O O . LYS A 1 138 ? -24.040 -22.019 -0.493 1.00 31.27 132 LYS A O 1
ATOM 800 N N . LEU A 1 139 ? -25.919 -22.351 0.699 1.00 33.23 133 LEU A N 1
ATOM 801 C CA . LEU A 1 139 ? -25.515 -23.694 1.132 1.00 32.17 133 LEU A CA 1
ATOM 802 C C . LEU A 1 139 ? -25.539 -24.685 -0.045 1.00 31.91 133 LEU A C 1
ATOM 803 O O . LEU A 1 139 ? -26.413 -24.582 -0.894 1.00 32.55 133 LEU A O 1
ATOM 808 N N . PRO A 1 140 ? -24.629 -25.662 -0.085 1.00 31.39 134 PRO A N 1
ATOM 809 C CA . PRO A 1 140 ? -23.651 -25.968 0.974 1.00 30.77 134 PRO A CA 1
ATOM 810 C C . PRO A 1 140 ? -22.342 -25.177 0.918 1.00 29.86 134 PRO A C 1
ATOM 811 O O . PRO A 1 140 ? -21.582 -25.202 1.875 1.00 29.44 134 PRO A O 1
ATOM 815 N N . TRP A 1 141 ? -22.108 -24.461 -0.177 1.00 30.07 135 TRP A N 1
ATOM 816 C CA . TRP A 1 141 ? -20.805 -23.865 -0.477 1.00 29.34 135 TRP A CA 1
ATOM 817 C C . TRP A 1 141 ? -20.339 -22.896 0.617 1.00 29.13 135 TRP A C 1
ATOM 818 O O . TRP A 1 141 ? -19.185 -22.916 1.026 1.00 28.36 135 TRP A O 1
ATOM 829 N N . THR A 1 142 ? -21.250 -22.050 1.074 1.00 30.11 136 THR A N 1
ATOM 830 C CA . THR A 1 142 ? -20.928 -21.010 2.037 1.00 30.49 136 THR A CA 1
ATOM 831 C C . THR A 1 142 ? -20.490 -21.555 3.417 1.00 30.37 136 THR A C 1
ATOM 832 O O . THR A 1 142 ? -19.830 -20.834 4.158 1.00 30.32 136 THR A O 1
ATOM 836 N N . GLU A 1 143 ? -20.864 -22.802 3.743 1.00 30.30 137 GLU A N 1
ATOM 837 C CA . GLU A 1 143 ? -20.438 -23.465 4.991 1.00 30.41 137 GLU A CA 1
ATOM 838 C C . GLU A 1 143 ? -19.055 -24.076 4.848 1.00 29.26 137 GLU A C 1
ATOM 839 O O . GLU A 1 143 ? -18.290 -24.085 5.796 1.00 29.22 137 GLU A O 1
ATOM 845 N N . PHE A 1 144 ? -18.769 -24.631 3.671 1.00 28.65 138 PHE A N 1
ATOM 846 C CA . PHE A 1 144 ? -17.455 -25.207 3.373 1.00 27.57 138 PHE A CA 1
ATOM 847 C C . PHE A 1 144 ? -16.361 -24.157 3.208 1.00 26.97 138 PHE A C 1
ATOM 848 O O . PHE A 1 144 ? -15.195 -24.442 3.512 1.00 26.06 138 PHE A O 1
ATOM 856 N N . ALA A 1 145 ? -16.734 -22.970 2.712 1.00 27.40 139 ALA A N 1
ATOM 857 C CA . ALA A 1 145 ? -15.780 -21.900 2.396 1.00 27.24 139 ALA A CA 1
ATOM 858 C C . ALA A 1 145 ? -15.027 -21.400 3.642 1.00 27.78 139 ALA A C 1
ATOM 859 O O . ALA A 1 145 ? -15.569 -21.420 4.736 1.00 28.32 139 ALA A O 1
ATOM 861 N N . GLU A 1 146 ? -13.768 -20.995 3.460 1.00 27.28 140 GLU A N 1
ATOM 862 C CA . GLU A 1 146 ? -12.896 -20.596 4.563 1.00 27.83 140 GLU A CA 1
ATOM 863 C C . GLU A 1 146 ? -12.026 -19.396 4.196 1.00 28.32 140 GLU A C 1
ATOM 864 O O . GLU A 1 146 ? -11.806 -19.110 3.003 1.00 27.47 140 GLU A O 1
ATOM 870 N N . SER A 1 147 ? -11.530 -18.708 5.224 1.00 29.39 141 SER A N 1
ATOM 871 C CA . SER A 1 147 ? -10.428 -17.769 5.066 1.00 30.08 141 SER A CA 1
ATOM 872 C C . SER A 1 147 ? -9.177 -18.515 4.577 1.00 29.12 141 SER A C 1
ATOM 873 O O . SER A 1 147 ? -8.757 -19.518 5.180 1.00 28.55 141 SER A O 1
ATOM 876 N N . ALA A 1 148 ? -8.603 -18.044 3.471 1.00 28.75 142 ALA A N 1
ATOM 877 C CA . ALA A 1 148 ? -7.326 -18.573 2.970 1.00 28.11 142 ALA A CA 1
ATOM 878 C C . ALA A 1 148 ? -6.173 -18.337 3.959 1.00 28.75 142 ALA A C 1
ATOM 879 O O . ALA A 1 148 ? -5.301 -19.184 4.114 1.00 28.14 142 ALA A O 1
ATOM 881 N N . GLU A 1 149 ? -6.178 -17.178 4.605 1.00 31.15 143 GLU A N 1
ATOM 882 C CA . GLU A 1 149 ? -5.051 -16.735 5.436 1.00 32.40 143 GLU A CA 1
ATOM 883 C C . GLU A 1 149 ? -5.035 -17.484 6.774 1.00 32.75 143 GLU A C 1
ATOM 884 O O . GLU A 1 149 ? -3.969 -17.826 7.283 1.00 32.80 143 GLU A O 1
ATOM 890 N N . ASP A 1 150 ? -6.212 -17.728 7.355 1.00 33.54 144 ASP A N 1
ATOM 891 C CA . ASP A 1 150 ? -6.274 -18.272 8.725 1.00 34.35 144 ASP A CA 1
ATOM 892 C C . ASP A 1 150 ? -7.496 -19.127 9.066 1.00 33.46 144 ASP A C 1
ATOM 893 O O . ASP A 1 150 ? -7.827 -19.275 10.247 1.00 34.27 144 ASP A O 1
ATOM 898 N N . GLY A 1 151 ? -8.127 -19.728 8.061 1.00 31.31 145 GLY A N 1
ATOM 899 C CA . GLY A 1 151 ? -9.189 -20.690 8.314 1.00 30.96 145 GLY A CA 1
ATOM 900 C C . GLY A 1 151 ? -8.636 -22.016 8.825 1.00 30.32 145 GLY A C 1
ATOM 901 O O . GLY A 1 151 ? -7.423 -22.227 8.821 1.00 29.22 145 GLY A O 1
ATOM 902 N N . PRO A 1 152 ? -9.524 -22.931 9.241 1.00 30.51 146 PRO A N 1
ATOM 903 C CA . PRO A 1 152 ? -9.028 -24.154 9.888 1.00 30.88 146 PRO A CA 1
ATOM 904 C C . PRO A 1 152 ? -8.181 -25.080 8.999 1.00 29.33 146 PRO A C 1
ATOM 905 O O . PRO A 1 152 ? -7.283 -25.745 9.503 1.00 29.24 146 PRO A O 1
ATOM 909 N N . THR A 1 153 ? -8.445 -25.107 7.698 1.00 28.09 147 THR A N 1
ATOM 910 C CA . THR A 1 153 ? -7.668 -25.938 6.791 1.00 27.12 147 THR A CA 1
ATOM 911 C C . THR A 1 153 ? -6.246 -25.399 6.600 1.00 26.82 147 THR A C 1
ATOM 912 O O . THR A 1 153 ? -5.279 -26.149 6.716 1.00 26.79 147 THR A O 1
ATOM 916 N N . THR A 1 154 ? -6.115 -24.102 6.357 1.00 27.12 148 THR A N 1
ATOM 917 C CA . THR A 1 154 ? -4.794 -23.456 6.318 1.00 27.37 148 THR A CA 1
ATOM 918 C C . THR A 1 154 ? -4.012 -23.643 7.626 1.00 28.76 148 THR A C 1
ATOM 919 O O . THR A 1 154 ? -2.824 -23.959 7.594 1.00 28.21 148 THR A O 1
ATOM 923 N N . ARG A 1 155 ? -4.671 -23.461 8.767 1.00 30.32 149 ARG A N 1
ATOM 924 C CA . ARG A 1 155 ? -4.007 -23.642 10.061 1.00 32.18 149 ARG A CA 1
ATOM 925 C C . ARG A 1 155 ? -3.541 -25.083 10.253 1.00 31.45 149 ARG A C 1
ATOM 926 O O . ARG A 1 155 ? -2.420 -25.331 10.710 1.00 30.96 149 ARG A O 1
ATOM 934 N N . PHE A 1 156 ? -4.392 -26.023 9.861 1.00 30.69 150 PHE A N 1
ATOM 935 C CA . PHE A 1 156 ? -4.021 -27.437 9.834 1.00 30.63 150 PHE A CA 1
ATOM 936 C C . PHE A 1 156 ? -2.789 -27.670 8.936 1.00 29.28 150 PHE A C 1
ATOM 937 O O . PHE A 1 156 ? -1.851 -28.340 9.348 1.00 29.29 150 PHE A O 1
ATOM 945 N N . CYS A 1 157 ? -2.794 -27.094 7.738 1.00 27.73 151 CYS A N 1
ATOM 946 C CA . CYS A 1 157 ? -1.674 -27.256 6.807 1.00 27.26 151 CYS A CA 1
ATOM 947 C C . CYS A 1 157 ? -0.369 -26.662 7.331 1.00 27.58 151 CYS A C 1
ATOM 948 O O . CYS A 1 157 ? 0.701 -27.241 7.094 1.00 27.38 151 CYS A O 1
ATOM 951 N N . GLN A 1 158 ? -0.457 -25.535 8.044 1.00 27.89 152 GLN A N 1
ATOM 952 C CA . GLN A 1 158 ? 0.723 -24.903 8.684 1.00 28.78 152 GLN A CA 1
ATOM 953 C C . GLN A 1 158 ? 1.421 -25.828 9.706 1.00 29.99 152 GLN A C 1
ATOM 954 O O . GLN A 1 158 ? 2.646 -25.913 9.758 1.00 29.61 152 GLN A O 1
ATOM 960 N N . LYS A 1 159 ? 0.606 -26.523 10.481 1.00 31.01 153 LYS A N 1
ATOM 961 C CA . LYS A 1 159 ? 1.065 -27.502 11.441 1.00 33.22 153 LYS A CA 1
ATOM 962 C C . LYS A 1 159 ? 1.704 -28.722 10.750 1.00 32.37 153 LYS A C 1
ATOM 963 O O . LYS A 1 159 ? 2.812 -29.127 11.116 1.00 32.17 153 LYS A O 1
ATOM 969 N N . LEU A 1 160 ? 1.012 -29.279 9.745 1.00 31.22 154 LEU A N 1
ATOM 970 C CA . LEU A 1 160 ? 1.559 -30.355 8.897 1.00 31.05 154 LEU A CA 1
ATOM 971 C C . LEU A 1 160 ? 2.906 -30.000 8.304 1.00 29.98 154 LEU A C 1
ATOM 972 O O . LEU A 1 160 ? 3.868 -30.773 8.398 1.00 30.43 154 LEU A O 1
ATOM 977 N N . ALA A 1 161 ? 2.954 -28.830 7.687 1.00 28.65 155 ALA A N 1
ATOM 978 C CA . ALA A 1 161 ? 4.139 -28.367 6.977 1.00 28.35 155 ALA A CA 1
ATOM 979 C C . ALA A 1 161 ? 5.345 -28.256 7.896 1.00 29.83 155 ALA A C 1
ATOM 980 O O . ALA A 1 161 ? 6.431 -28.771 7.593 1.00 29.61 155 ALA A O 1
ATOM 982 N N . LYS A 1 162 ? 5.147 -27.571 9.017 1.00 31.11 156 LYS A N 1
ATOM 983 C CA . LYS A 1 162 ? 6.204 -27.377 9.992 1.00 33.15 156 LYS A CA 1
ATOM 984 C C . LYS A 1 162 ? 6.668 -28.716 10.559 1.00 34.26 156 LYS A C 1
ATOM 985 O O . LYS A 1 162 ? 7.860 -28.964 10.662 1.00 34.56 156 LYS A O 1
ATOM 991 N N . ASN A 1 163 ? 5.709 -29.575 10.904 1.00 34.79 157 ASN A N 1
ATOM 992 C CA . ASN A 1 163 ? 6.003 -30.863 11.522 1.00 36.43 157 ASN A CA 1
ATOM 993 C C . ASN A 1 163 ? 6.849 -31.788 10.634 1.00 35.20 157 ASN A C 1
ATOM 994 O O . ASN A 1 163 ? 7.677 -32.529 11.138 1.00 36.21 157 ASN A O 1
ATOM 999 N N . HIS A 1 164 ? 6.654 -31.730 9.318 1.00 32.63 158 HIS A N 1
ATOM 1000 C CA . HIS A 1 164 ? 7.384 -32.608 8.388 1.00 31.53 158 HIS A CA 1
ATOM 1001 C C . HIS A 1 164 ? 8.401 -31.869 7.523 1.00 30.72 158 HIS A C 1
ATOM 1002 O O . HIS A 1 164 ? 8.957 -32.453 6.589 1.00 30.99 158 HIS A O 1
ATOM 1009 N N . ASP A 1 165 ? 8.675 -30.601 7.830 1.00 30.20 159 ASP A N 1
ATOM 1010 C CA . ASP A 1 165 ? 9.576 -29.792 7.008 1.00 29.44 159 ASP A CA 1
ATOM 1011 C C . ASP A 1 165 ? 9.207 -29.857 5.497 1.00 27.89 159 ASP A C 1
ATOM 1012 O O . ASP A 1 165 ? 10.068 -30.049 4.620 1.00 27.76 159 ASP A O 1
ATOM 1017 N N . MET A 1 166 ? 7.922 -29.679 5.216 1.00 26.81 160 MET A N 1
ATOM 1018 C CA . MET A 1 166 ? 7.371 -29.944 3.897 1.00 26.13 160 MET A CA 1
ATOM 1019 C C . MET A 1 166 ? 6.541 -28.746 3.438 1.00 25.32 160 MET A C 1
ATOM 1020 O O . MET A 1 166 ? 5.708 -28.254 4.192 1.00 25.30 160 MET A O 1
ATOM 1025 N N . VAL A 1 167 ? 6.794 -28.247 2.233 1.00 24.87 161 VAL A N 1
ATOM 1026 C CA . VAL A 1 167 ? 5.881 -27.262 1.598 1.00 24.30 161 VAL A CA 1
ATOM 1027 C C . VAL A 1 167 ? 4.541 -27.943 1.262 1.00 23.54 161 VAL A C 1
ATOM 1028 O O . VAL A 1 167 ? 4.516 -29.070 0.751 1.00 23.35 161 VAL A O 1
ATOM 1032 N N . VAL A 1 168 ? 3.437 -27.272 1.576 1.00 22.93 162 VAL A N 1
ATOM 1033 C CA . VAL A 1 168 ? 2.098 -27.838 1.381 1.00 22.75 162 VAL A CA 1
ATOM 1034 C C . VAL A 1 168 ? 1.289 -26.894 0.520 1.00 22.38 162 VAL A C 1
ATOM 1035 O O . VAL A 1 168 ? 1.216 -25.689 0.834 1.00 23.52 162 VAL A O 1
ATOM 1039 N N . VAL A 1 169 ? 0.715 -27.431 -0.565 1.00 21.50 163 VAL A N 1
ATOM 1040 C CA . VAL A 1 169 ? -0.166 -26.697 -1.487 1.00 20.95 163 VAL A CA 1
ATOM 1041 C C . VAL A 1 169 ? -1.590 -27.206 -1.267 1.00 20.93 163 VAL A C 1
ATOM 1042 O O . VAL A 1 169 ? -1.864 -28.389 -1.509 1.00 20.50 163 VAL A O 1
ATOM 1046 N N . SER A 1 170 ? -2.474 -26.305 -0.815 1.00 21.12 164 SER A N 1
ATOM 1047 C CA . SER A 1 170 ? -3.829 -26.634 -0.342 1.00 21.66 164 SER A CA 1
ATOM 1048 C C . SER A 1 170 ? -4.925 -25.922 -1.167 1.00 21.68 164 SER A C 1
ATOM 1049 O O . SER A 1 170 ? -5.220 -24.761 -0.897 1.00 21.92 164 SER A O 1
ATOM 1052 N N . PRO A 1 171 ? -5.512 -26.607 -2.173 1.00 21.81 165 PRO A N 1
ATOM 1053 C CA . PRO A 1 171 ? -6.601 -26.017 -2.967 1.00 22.57 165 PRO A CA 1
ATOM 1054 C C . PRO A 1 171 ? -7.918 -26.062 -2.201 1.00 23.54 165 PRO A C 1
ATOM 1055 O O . PRO A 1 171 ? -8.404 -27.160 -1.905 1.00 23.49 165 PRO A O 1
ATOM 1059 N N . ILE A 1 172 ? -8.468 -24.886 -1.885 1.00 24.14 166 ILE A N 1
ATOM 1060 C CA . ILE A 1 172 ? -9.720 -24.773 -1.139 1.00 25.23 166 ILE A CA 1
ATOM 1061 C C . ILE A 1 172 ? -10.731 -23.835 -1.797 1.00 25.85 166 ILE A C 1
ATOM 1062 O O . ILE A 1 172 ? -10.403 -23.110 -2.751 1.00 26.07 166 ILE A O 1
ATOM 1067 N N . LEU A 1 173 ? -11.958 -23.848 -1.270 1.00 25.65 167 LEU A N 1
ATOM 1068 C CA . LEU A 1 173 ? -12.952 -22.829 -1.587 1.00 26.20 167 LEU A CA 1
ATOM 1069 C C . LEU A 1 173 ? -12.766 -21.686 -0.596 1.00 26.36 167 LEU A C 1
ATOM 1070 O O . LEU A 1 173 ? -12.951 -21.875 0.590 1.00 26.53 167 LEU A O 1
ATOM 1075 N N . GLU A 1 174 ? -12.399 -20.508 -1.086 1.00 26.69 168 GLU A N 1
ATOM 1076 C CA . GLU A 1 174 ? -12.107 -19.353 -0.241 1.00 27.81 168 GLU A CA 1
ATOM 1077 C C . GLU A 1 174 ? -13.316 -18.397 -0.134 1.00 30.11 168 GLU A C 1
ATOM 1078 O O . GLU A 1 174 ? -13.947 -18.089 -1.153 1.00 30.41 168 GLU A O 1
ATOM 1084 N N . ARG A 1 175 ? -13.604 -17.935 1.087 1.00 32.02 169 ARG A N 1
ATOM 1085 C CA . ARG A 1 175 ? -14.454 -16.755 1.344 1.00 34.90 169 ARG A CA 1
ATOM 1086 C C . ARG A 1 175 ? -13.517 -15.567 1.523 1.00 36.08 169 ARG A C 1
ATOM 1087 O O . ARG A 1 175 ? -12.684 -15.585 2.432 1.00 35.22 169 ARG A O 1
ATOM 1095 N N . ASP A 1 176 ? -13.617 -14.553 0.657 1.00 38.25 170 ASP A N 1
ATOM 1096 C CA . ASP A 1 176 ? -12.793 -13.336 0.797 1.00 40.83 170 ASP A CA 1
ATOM 1097 C C . ASP A 1 176 ? -13.585 -12.297 1.597 1.00 43.53 170 ASP A C 1
ATOM 1098 O O . ASP A 1 176 ? -14.386 -11.544 1.042 1.00 44.59 170 ASP A O 1
ATOM 1103 N N . SER A 1 177 ? -13.356 -12.269 2.904 1.00 45.40 171 SER A N 1
ATOM 1104 C CA . SER A 1 177 ? -14.154 -11.426 3.806 1.00 48.97 171 SER A CA 1
ATOM 1105 C C . SER A 1 177 ? -13.820 -9.944 3.673 1.00 52.15 171 SER A C 1
ATOM 1106 O O . SER A 1 177 ? -14.680 -9.108 3.906 1.00 54.29 171 SER A O 1
ATOM 1109 N N . GLU A 1 178 ? -12.592 -9.619 3.270 1.00 53.88 172 GLU A N 1
ATOM 1110 C CA . GLU A 1 178 ? -12.227 -8.227 2.955 1.00 57.50 172 GLU A CA 1
ATOM 1111 C C . GLU A 1 178 ? -12.899 -7.659 1.690 1.00 58.64 172 GLU A C 1
ATOM 1112 O O . GLU A 1 178 ? -12.862 -6.446 1.481 1.00 60.95 172 GLU A O 1
ATOM 1118 N N . HIS A 1 179 ? -13.489 -8.515 0.849 1.00 57.70 173 HIS A N 1
ATOM 1119 C CA . HIS A 1 179 ? -14.113 -8.086 -0.416 1.00 58.78 173 HIS A CA 1
ATOM 1120 C C . HIS A 1 179 ? -15.540 -8.640 -0.601 1.00 58.05 173 HIS A C 1
ATOM 1121 O O . HIS A 1 179 ? -15.862 -9.231 -1.631 1.00 58.25 173 HIS A O 1
ATOM 1128 N N . GLY A 1 180 ? -16.386 -8.435 0.407 1.00 58.00 174 GLY A N 1
ATOM 1129 C CA . GLY A 1 180 ? -17.814 -8.758 0.331 1.00 57.59 174 GLY A CA 1
ATOM 1130 C C . GLY A 1 180 ? -18.219 -10.216 0.510 1.00 54.86 174 GLY A C 1
ATOM 1131 O O . GLY A 1 180 ? -19.336 -10.593 0.127 1.00 54.84 174 GLY A O 1
ATOM 1132 N N . ASP A 1 181 ? -17.338 -11.025 1.113 1.00 51.82 175 ASP A N 1
ATOM 1133 C CA . ASP A 1 181 ? -17.522 -12.486 1.250 1.00 49.03 175 ASP A CA 1
ATOM 1134 C C . ASP A 1 181 ? -17.643 -13.261 -0.086 1.00 46.72 175 ASP A C 1
ATOM 1135 O O . ASP A 1 181 ? -18.198 -14.380 -0.112 1.00 45.82 175 ASP A O 1
ATOM 1140 N N . VAL A 1 182 ? -17.111 -12.702 -1.179 1.00 45.10 176 VAL A N 1
ATOM 1141 C CA . VAL A 1 182 ? -17.195 -13.388 -2.479 1.00 42.75 176 VAL A CA 1
ATOM 1142 C C . VAL A 1 182 ? -16.380 -14.688 -2.406 1.00 38.82 176 VAL A C 1
ATOM 1143 O O . VAL A 1 182 ? -15.397 -14.767 -1.666 1.00 37.14 176 VAL A O 1
ATOM 1147 N N . LEU A 1 183 ? -16.818 -15.697 -3.154 1.00 36.74 177 LEU A N 1
ATOM 1148 C CA . LEU A 1 183 ? -16.196 -17.007 -3.136 1.00 34.63 177 LEU A CA 1
ATOM 1149 C C . LEU A 1 183 ? -15.222 -17.166 -4.307 1.00 33.63 177 LEU A C 1
ATOM 1150 O O . LEU A 1 183 ? -15.522 -16.743 -5.426 1.00 34.60 177 LEU A O 1
ATOM 1155 N N . TRP A 1 184 ? -14.075 -17.783 -4.035 1.00 31.63 178 TRP A N 1
ATOM 1156 C CA . TRP A 1 184 ? -13.042 -18.054 -5.042 1.00 30.71 178 TRP A CA 1
ATOM 1157 C C . TRP A 1 184 ? -12.562 -19.486 -4.936 1.00 28.95 178 TRP A C 1
ATOM 1158 O O . TRP A 1 184 ? -12.507 -20.076 -3.840 1.00 27.81 178 TRP A O 1
ATOM 1169 N N . ASN A 1 185 ? -12.189 -20.030 -6.084 1.00 28.44 179 ASN A N 1
ATOM 1170 C CA . ASN A 1 185 ? -11.431 -21.276 -6.152 1.00 27.43 179 ASN A CA 1
ATOM 1171 C C . ASN A 1 185 ? -9.962 -20.862 -5.971 1.00 26.46 179 ASN A C 1
ATOM 1172 O O . ASN A 1 185 ? -9.383 -20.199 -6.850 1.00 26.29 179 ASN A O 1
ATOM 1177 N N . THR A 1 186 ? -9.392 -21.224 -4.819 1.00 25.52 180 THR A N 1
ATOM 1178 C CA . THR A 1 186 ? -8.093 -20.718 -4.387 1.00 25.27 180 THR A CA 1
ATOM 1179 C C . THR A 1 186 ? -7.165 -21.839 -3.924 1.00 24.90 180 THR A C 1
ATOM 1180 O O . THR A 1 186 ? -7.618 -22.813 -3.328 1.00 26.30 180 THR A O 1
ATOM 1184 N N . ALA A 1 187 ? -5.869 -21.701 -4.188 1.00 24.12 181 ALA A N 1
ATOM 1185 C CA . ALA A 1 187 ? -4.853 -22.571 -3.594 1.00 23.00 181 ALA A CA 1
ATOM 1186 C C . ALA A 1 187 ? -3.929 -21.768 -2.703 1.00 22.92 181 ALA A C 1
ATOM 1187 O O . ALA A 1 187 ? -3.431 -20.712 -3.102 1.00 23.44 181 ALA A O 1
ATOM 1189 N N . VAL A 1 188 ? -3.725 -22.265 -1.488 1.00 22.60 182 VAL A N 1
ATOM 1190 C CA . VAL A 1 188 ? -2.882 -21.597 -0.492 1.00 23.06 182 VAL A CA 1
ATOM 1191 C C . VAL A 1 188 ? -1.568 -22.373 -0.464 1.00 22.69 182 VAL A C 1
ATOM 1192 O O . VAL A 1 188 ? -1.570 -23.609 -0.467 1.00 22.21 182 VAL A O 1
ATOM 1196 N N . VAL A 1 189 ? -0.463 -21.641 -0.484 1.00 23.03 183 VAL A N 1
ATOM 1197 C CA . VAL A 1 189 ? 0.860 -22.235 -0.503 1.00 23.23 183 VAL A CA 1
ATOM 1198 C C . VAL A 1 189 ? 1.499 -21.998 0.870 1.00 23.95 183 VAL A C 1
ATOM 1199 O O . VAL A 1 189 ? 1.668 -20.847 1.288 1.00 24.34 183 VAL A O 1
ATOM 1203 N N . ILE A 1 190 ? 1.817 -23.093 1.559 1.00 23.91 184 ILE A N 1
ATOM 1204 C CA . ILE A 1 190 ? 2.359 -23.039 2.922 1.00 25.31 184 ILE A CA 1
ATOM 1205 C C . ILE A 1 190 ? 3.824 -23.477 2.899 1.00 25.75 184 ILE A C 1
ATOM 1206 O O . ILE A 1 190 ? 4.138 -24.520 2.352 1.00 25.35 184 ILE A O 1
ATOM 1211 N N . SER A 1 191 ? 4.699 -22.665 3.484 1.00 26.79 185 SER A N 1
ATOM 1212 C CA . SER A 1 191 ? 6.116 -22.958 3.562 1.00 27.59 185 SER A CA 1
ATOM 1213 C C . SER A 1 191 ? 6.404 -24.118 4.503 1.00 27.94 185 SER A C 1
ATOM 1214 O O . SER A 1 191 ? 5.625 -24.388 5.421 1.00 28.41 185 SER A O 1
ATOM 1217 N N . ASN A 1 192 ? 7.554 -24.758 4.296 1.00 27.71 186 ASN A N 1
ATOM 1218 C CA . ASN A 1 192 ? 8.060 -25.776 5.211 1.00 28.30 186 ASN A CA 1
ATOM 1219 C C . ASN A 1 192 ? 8.374 -25.252 6.628 1.00 30.03 186 ASN A C 1
ATOM 1220 O O . ASN A 1 192 ? 8.505 -26.057 7.551 1.00 31.02 186 ASN A O 1
ATOM 1225 N N . SER A 1 193 ? 8.472 -23.934 6.810 1.00 30.55 187 SER A N 1
ATOM 1226 C CA . SER A 1 193 ? 8.534 -23.346 8.158 1.00 32.81 187 SER A CA 1
ATOM 1227 C C . SER A 1 193 ? 7.173 -23.203 8.840 1.00 32.63 187 SER A C 1
ATOM 1228 O O . SER A 1 193 ? 7.120 -22.785 9.990 1.00 34.21 187 SER A O 1
ATOM 1231 N N . GLY A 1 194 ? 6.081 -23.487 8.133 1.00 31.32 188 GLY A N 1
ATOM 1232 C CA . GLY A 1 194 ? 4.731 -23.272 8.657 1.00 31.78 188 GLY A CA 1
ATOM 1233 C C . GLY A 1 194 ? 4.107 -21.918 8.339 1.00 32.15 188 GLY A C 1
ATOM 1234 O O . GLY A 1 194 ? 2.923 -21.715 8.617 1.00 32.47 188 GLY A O 1
ATOM 1235 N N . ALA A 1 195 ? 4.880 -21.001 7.748 1.00 32.39 189 ALA A N 1
ATOM 1236 C CA . ALA A 1 195 ? 4.384 -19.682 7.370 1.00 32.72 189 ALA A CA 1
ATOM 1237 C C . ALA A 1 195 ? 3.594 -19.768 6.057 1.00 31.27 189 ALA A C 1
ATOM 1238 O O . ALA A 1 195 ? 3.946 -20.531 5.142 1.00 29.97 189 ALA A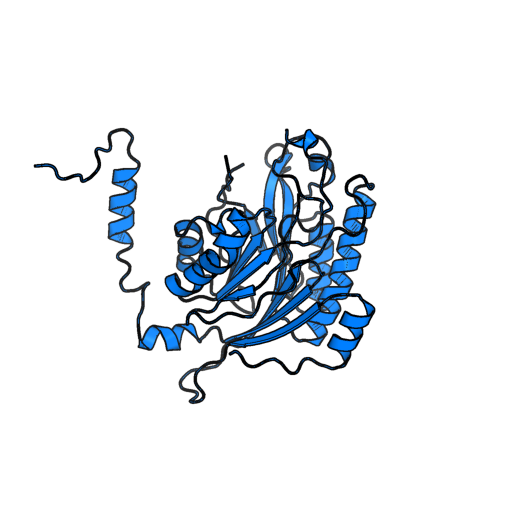 O 1
ATOM 1240 N N . VAL A 1 196 ? 2.521 -18.982 5.971 1.00 31.04 190 VAL A N 1
ATOM 1241 C CA . VAL A 1 196 ? 1.730 -18.883 4.755 1.00 29.85 190 VAL A CA 1
ATOM 1242 C C . VAL A 1 196 ? 2.532 -18.037 3.765 1.00 29.88 190 VAL A C 1
ATOM 1243 O O . VAL A 1 196 ? 2.903 -16.910 4.081 1.00 31.12 190 VAL A O 1
ATOM 1247 N N . LEU A 1 197 ? 2.836 -18.586 2.591 1.00 28.30 191 LEU A N 1
ATOM 1248 C CA . LEU A 1 197 ? 3.564 -17.811 1.577 1.00 28.97 191 LEU A CA 1
ATOM 1249 C C . LEU A 1 197 ? 2.625 -16.907 0.785 1.00 29.05 191 LEU A C 1
ATOM 1250 O O . LEU A 1 197 ? 2.993 -15.787 0.458 1.00 30.64 191 LEU A O 1
ATOM 1255 N N . GLY A 1 198 ? 1.429 -17.398 0.484 1.00 27.66 192 GLY A N 1
ATOM 1256 C CA . GLY A 1 198 ? 0.402 -16.604 -0.197 1.00 27.58 192 GLY A CA 1
ATOM 1257 C C . GLY A 1 198 ? -0.626 -17.505 -0.869 1.00 26.07 192 GLY A C 1
ATOM 1258 O O . GLY A 1 198 ? -0.772 -18.672 -0.516 1.00 24.98 192 GLY A O 1
ATOM 1259 N N . LYS A 1 199 ? -1.325 -16.962 -1.853 1.00 25.84 193 LYS A N 1
ATOM 1260 C CA . LYS A 1 199 ? -2.425 -17.673 -2.486 1.00 24.99 193 LYS A CA 1
ATOM 1261 C C . LYS A 1 199 ? -2.493 -17.370 -3.978 1.00 25.01 193 LYS A C 1
ATOM 1262 O O . LYS A 1 199 ? -1.916 -16.394 -4.462 1.00 25.84 193 LYS A O 1
ATOM 1268 N N . THR A 1 200 ? -3.184 -18.235 -4.699 1.00 24.17 194 THR A N 1
ATOM 1269 C CA . THR A 1 200 ? -3.322 -18.106 -6.146 1.00 24.49 194 THR A CA 1
ATOM 1270 C C . THR A 1 200 ? -4.727 -18.567 -6.459 1.00 24.28 194 THR A C 1
ATOM 1271 O O . THR A 1 200 ? -5.249 -19.445 -5.774 1.00 23.79 194 THR A O 1
ATOM 1275 N N . ARG A 1 201 ? -5.348 -17.952 -7.453 1.00 25.21 195 ARG A N 1
ATOM 1276 C CA . ARG A 1 201 ? -6.750 -18.212 -7.763 1.00 25.68 195 ARG A CA 1
ATOM 1277 C C . ARG A 1 201 ? -6.938 -18.769 -9.179 1.00 25.95 195 ARG A C 1
ATOM 1278 O O . ARG A 1 201 ? -6.115 -18.553 -10.062 1.00 26.43 195 ARG A O 1
ATOM 1286 N N . LYS A 1 202 ? -8.029 -19.504 -9.352 1.00 25.99 196 LYS A N 1
ATOM 1287 C CA . LYS A 1 202 ? -8.397 -20.152 -10.612 1.00 26.59 196 LYS A CA 1
ATOM 1288 C C . LYS A 1 202 ? -8.654 -19.130 -11.732 1.00 27.96 196 LYS A C 1
ATOM 1289 O O . LYS A 1 202 ? -9.682 -18.427 -11.738 1.00 28.60 196 LYS A O 1
ATOM 1295 N N . ASN A 1 203 ? -7.706 -19.036 -12.666 1.00 28.15 197 ASN A N 1
ATOM 1296 C CA . ASN A 1 203 ? -7.797 -18.084 -13.785 1.00 30.03 197 ASN A CA 1
ATOM 1297 C C . ASN A 1 203 ? -8.833 -18.415 -14.869 1.00 31.44 197 ASN A C 1
ATOM 1298 O O . ASN A 1 203 ? -9.281 -17.512 -15.593 1.00 33.11 197 ASN A O 1
ATOM 1303 N N . HIS A 1 204 ? -9.220 -19.684 -14.996 1.00 30.91 198 HIS A N 1
ATOM 1304 C CA . HIS A 1 204 ? -10.120 -20.093 -16.094 1.00 32.69 198 HIS A CA 1
ATOM 1305 C C . HIS A 1 204 ? -11.288 -20.905 -15.586 1.00 33.48 198 HIS A C 1
ATOM 1306 O O . HIS A 1 204 ? -11.094 -21.872 -14.857 1.00 31.73 198 HIS A O 1
ATOM 1313 N N . ILE A 1 205 ? -12.491 -20.495 -15.994 1.00 36.85 199 ILE A N 1
ATOM 1314 C CA . ILE A 1 205 ? -13.754 -21.009 -15.450 1.00 38.79 199 ILE A CA 1
ATOM 1315 C C . ILE A 1 205 ? -14.605 -21.489 -16.635 1.00 41.57 199 ILE A C 1
ATOM 1316 O O . ILE A 1 205 ? -14.808 -20.718 -17.576 1.00 43.20 199 ILE A O 1
ATOM 1321 N N . PRO A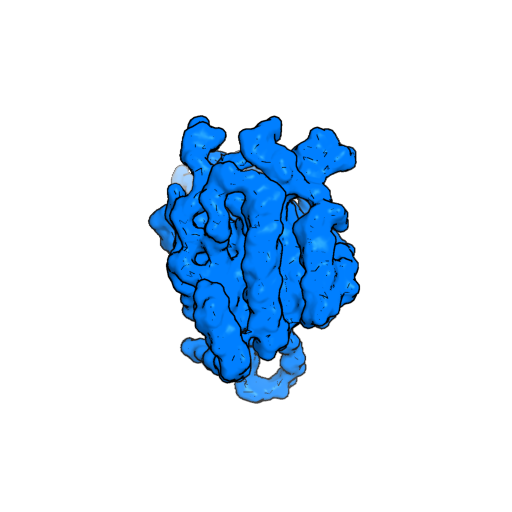 1 206 ? -15.094 -22.749 -16.602 1.00 43.24 200 PRO A N 1
ATOM 1322 C CA . PRO A 1 206 ? -15.928 -23.221 -17.723 1.00 47.57 200 PRO A CA 1
ATOM 1323 C C . PRO A 1 206 ? -17.261 -22.472 -17.807 1.00 51.42 200 PRO A C 1
ATOM 1324 O O . PRO A 1 206 ? -17.730 -21.954 -16.795 1.00 51.24 200 PRO A O 1
ATOM 1328 N N . ARG A 1 207 ? -17.820 -22.387 -19.011 1.00 57.85 201 ARG A N 1
ATOM 1329 C CA . ARG A 1 207 ? -19.170 -21.845 -19.240 1.00 62.79 201 ARG A CA 1
ATOM 1330 C C . ARG A 1 207 ? -20.035 -22.895 -19.920 1.00 65.95 201 ARG A C 1
ATOM 1331 O O . ARG A 1 207 ? -20.368 -23.907 -19.298 1.00 67.80 201 ARG A O 1
ATOM 1339 N N . MET A 1 218 ? -16.422 -15.292 -11.428 1.00 52.31 212 MET A N 1
ATOM 1340 C CA . MET A 1 218 ? -15.476 -15.978 -10.549 1.00 51.14 212 MET A CA 1
ATOM 1341 C C . MET A 1 218 ? -14.049 -16.150 -11.132 1.00 46.60 212 MET A C 1
ATOM 1342 O O . MET A 1 218 ? -13.236 -16.895 -10.566 1.00 45.34 212 MET A O 1
ATOM 1347 N N . GLU A 1 219 ? -13.724 -15.455 -12.223 1.00 44.45 213 GLU A N 1
ATOM 1348 C CA . GLU A 1 219 ? -12.412 -15.626 -12.882 1.00 41.82 213 GLU A CA 1
ATOM 1349 C C . GLU A 1 219 ? -11.313 -14.970 -12.069 1.00 39.73 213 GLU A C 1
ATOM 1350 O O . GLU A 1 219 ? -11.457 -13.825 -11.644 1.00 41.05 213 GLU A O 1
ATOM 1356 N N . GLY A 1 220 ? -10.218 -15.694 -11.870 1.00 36.61 214 GLY A N 1
ATOM 1357 C CA . GLY A 1 220 ? -9.129 -15.249 -11.001 1.00 35.06 214 GLY A CA 1
ATOM 1358 C C . GLY A 1 220 ? -8.599 -13.861 -11.323 1.00 34.93 214 GLY A C 1
ATOM 1359 O O . GLY A 1 220 ? -8.384 -13.533 -12.488 1.00 33.60 214 GLY A O 1
ATOM 1360 N N . ASN A 1 221 ? -8.388 -13.068 -10.2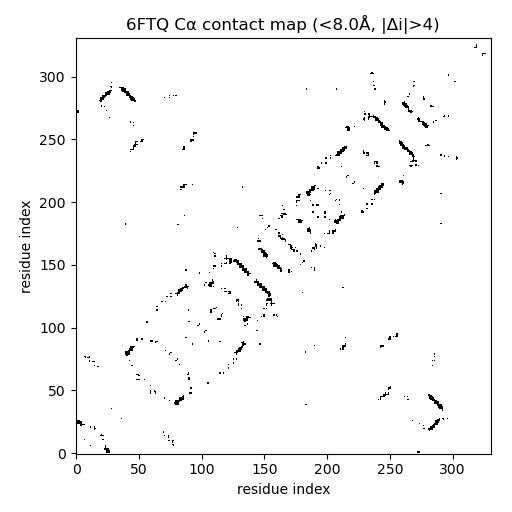70 1.00 35.06 215 ASN A N 1
ATOM 1361 C CA . ASN A 1 221 ? -7.920 -11.685 -10.371 1.00 36.07 215 ASN A CA 1
ATOM 1362 C C . ASN A 1 221 ? -6.484 -11.475 -9.834 1.00 35.24 215 ASN A C 1
ATOM 1363 O O . ASN A 1 221 ? -6.100 -10.337 -9.562 1.00 36.67 215 ASN A O 1
ATOM 1368 N N . LEU A 1 222 ? -5.697 -12.542 -9.669 1.00 33.39 216 LEU A N 1
ATOM 1369 C CA . LEU A 1 222 ? -4.357 -12.425 -9.040 1.00 33.10 216 LEU A CA 1
ATOM 1370 C C . LEU A 1 222 ? -3.197 -12.656 -10.015 1.00 31.83 216 LEU A C 1
ATOM 1371 O O . LEU A 1 222 ? -2.039 -12.708 -9.609 1.00 31.83 216 LEU A O 1
ATOM 1376 N N . GLY A 1 223 ? -3.494 -12.775 -11.301 1.00 31.52 217 GLY A N 1
ATOM 1377 C CA . GLY A 1 223 ? -2.461 -12.994 -12.303 1.00 30.28 217 GLY A CA 1
ATOM 1378 C C . GLY A 1 223 ? -1.861 -14.378 -12.185 1.00 28.37 217 GLY A C 1
ATOM 1379 O O . GLY A 1 223 ? -2.584 -15.357 -11.967 1.00 27.22 217 GLY A O 1
ATOM 1380 N N . HIS A 1 224 ? -0.534 -14.448 -12.311 1.00 27.96 218 HIS A N 1
ATOM 1381 C CA . HIS A 1 224 ? 0.190 -15.711 -12.392 1.00 26.39 218 HIS A CA 1
ATOM 1382 C C . HIS A 1 224 ? 1.368 -15.723 -11.415 1.00 26.58 218 HIS A C 1
ATOM 1383 O O . HIS A 1 224 ? 2.533 -15.706 -11.828 1.00 26.50 218 HIS A O 1
ATOM 1390 N N . PRO A 1 225 ? 1.059 -15.757 -10.107 1.00 26.55 219 PRO A N 1
ATOM 1391 C CA . PRO A 1 225 ? 2.129 -15.743 -9.120 1.00 26.51 219 PRO A CA 1
ATOM 1392 C C . PRO A 1 225 ? 2.918 -17.038 -9.098 1.00 25.06 219 PRO A C 1
ATOM 1393 O O . PRO A 1 225 ? 2.381 -18.122 -9.412 1.00 24.18 219 PRO A O 1
ATOM 1397 N N . VAL A 1 226 ? 4.187 -16.890 -8.751 1.00 25.15 220 VAL A N 1
ATOM 1398 C CA . VAL A 1 226 ? 5.115 -17.978 -8.587 1.00 24.66 220 VAL A CA 1
ATOM 1399 C C . VAL A 1 226 ? 5.675 -17.857 -7.189 1.00 25.43 220 VAL A C 1
ATOM 1400 O O . VAL A 1 226 ? 6.029 -16.765 -6.767 1.00 26.59 220 VAL A O 1
ATOM 1404 N N . PHE A 1 227 ? 5.747 -18.984 -6.486 1.00 24.84 221 PHE A N 1
ATOM 1405 C CA . PHE A 1 227 ? 6.178 -19.024 -5.111 1.00 26.32 221 PHE A CA 1
ATOM 1406 C C . PHE A 1 227 ? 7.588 -19.593 -5.042 1.00 27.15 221 PHE A C 1
ATOM 1407 O O . PHE A 1 227 ? 7.836 -20.726 -5.463 1.00 26.33 221 PHE A O 1
ATOM 1415 N N . GLN A 1 228 ? 8.514 -18.791 -4.552 1.00 29.06 222 GLN A N 1
ATOM 1416 C CA . GLN A 1 228 ? 9.874 -19.244 -4.318 1.00 30.71 222 GLN A CA 1
ATOM 1417 C C . GLN A 1 228 ? 9.927 -20.004 -2.998 1.00 29.92 222 GLN A C 1
ATOM 1418 O O . GLN A 1 228 ? 9.648 -19.432 -1.972 1.00 31.03 222 GLN A O 1
ATOM 1424 N N . THR A 1 229 ? 10.198 -21.307 -3.047 1.00 27.95 223 THR A N 1
ATOM 1425 C CA . THR A 1 229 ? 10.329 -22.117 -1.842 1.00 27.79 223 THR A CA 1
ATOM 1426 C C . THR A 1 229 ? 11.774 -22.589 -1.707 1.00 28.51 223 THR A C 1
ATOM 1427 O O . THR A 1 229 ? 12.546 -22.482 -2.647 1.00 28.48 223 THR A O 1
ATOM 1431 N N . GLN A 1 230 ? 12.117 -23.112 -0.537 1.00 28.94 224 GLN A N 1
ATOM 1432 C CA . GLN A 1 230 ? 13.402 -23.773 -0.326 1.00 30.09 224 GLN A CA 1
ATOM 1433 C C . GLN A 1 230 ? 13.660 -24.936 -1.306 1.00 28.89 224 GLN A C 1
ATOM 1434 O O . GLN A 1 230 ? 14.796 -25.330 -1.523 1.00 29.69 224 GLN A O 1
ATOM 1440 N N . PHE A 1 231 ? 12.598 -25.520 -1.840 1.00 27.20 225 PHE A N 1
ATOM 1441 C CA . PHE A 1 231 ? 12.704 -26.697 -2.666 1.00 26.66 225 PHE A CA 1
ATOM 1442 C C . PHE A 1 231 ? 12.359 -26.430 -4.119 1.00 25.62 225 PHE A C 1
ATOM 1443 O O . PHE A 1 231 ? 12.115 -27.368 -4.862 1.00 25.58 225 PHE A O 1
ATOM 1451 N N . GLY A 1 232 ? 12.356 -25.157 -4.516 1.00 25.80 226 GLY A N 1
ATOM 1452 C CA . GLY A 1 232 ? 12.089 -24.748 -5.885 1.00 25.04 226 GLY A CA 1
ATOM 1453 C C . GLY A 1 232 ? 10.987 -23.713 -6.036 1.00 24.36 226 GLY A C 1
ATOM 1454 O O . GLY A 1 232 ? 10.238 -23.417 -5.091 1.00 23.90 226 GLY A O 1
ATOM 1455 N N . ARG A 1 233 ? 10.893 -23.175 -7.249 1.00 23.90 227 ARG A N 1
ATOM 1456 C CA . ARG A 1 233 ? 9.874 -22.216 -7.585 1.00 23.49 227 ARG A CA 1
ATOM 1457 C C . ARG A 1 233 ? 8.673 -22.973 -8.113 1.00 22.06 227 ARG A C 1
ATOM 1458 O O . ARG A 1 233 ? 8.788 -23.763 -9.066 1.00 21.17 227 ARG A O 1
ATOM 1466 N N . ILE A 1 234 ? 7.522 -22.751 -7.479 1.00 21.90 228 ILE A N 1
ATOM 1467 C CA . ILE A 1 234 ? 6.298 -23.459 -7.838 1.00 21.04 228 ILE A CA 1
ATOM 1468 C C . ILE A 1 234 ? 5.131 -22.506 -8.157 1.00 21.29 228 ILE A C 1
ATOM 1469 O O . ILE A 1 234 ? 5.093 -21.340 -7.732 1.00 22.06 228 ILE A O 1
ATOM 1474 N N . ALA A 1 235 ? 4.186 -23.028 -8.929 1.00 20.51 229 ALA A N 1
ATOM 1475 C CA . ALA A 1 235 ? 2.963 -22.335 -9.261 1.00 20.57 229 ALA A CA 1
ATOM 1476 C C . ALA A 1 235 ? 1.824 -23.363 -9.279 1.00 20.32 229 ALA A C 1
ATOM 1477 O O . ALA A 1 235 ? 2.077 -24.585 -9.319 1.00 19.90 229 ALA A O 1
ATOM 1479 N N . VAL A 1 236 ? 0.586 -22.862 -9.282 1.00 20.47 230 VAL A N 1
ATOM 1480 C CA . VAL A 1 236 ? -0.602 -23.715 -9.286 1.00 20.37 230 VAL A CA 1
ATOM 1481 C C . VAL A 1 236 ? -1.575 -23.282 -10.398 1.00 20.54 230 VAL A C 1
ATOM 1482 O O . VAL A 1 236 ? -2.110 -22.166 -10.387 1.00 21.38 230 VAL A O 1
ATOM 1486 N N . ASN A 1 237 ? -1.741 -24.167 -11.375 1.00 19.85 231 ASN A N 1
ATOM 1487 C CA . ASN A 1 237 ? -2.729 -24.039 -12.438 1.00 20.33 231 ASN A CA 1
ATOM 1488 C C . ASN A 1 237 ? -3.957 -24.816 -11.934 1.00 20.49 231 ASN A C 1
ATOM 1489 O O . ASN A 1 237 ? -3.915 -26.032 -11.881 1.00 19.66 231 ASN A O 1
ATOM 1494 N N . ILE A 1 238 ? -5.021 -24.120 -11.527 1.00 21.58 232 ILE A N 1
ATOM 1495 C CA . ILE A 1 238 ? -6.158 -24.809 -10.890 1.00 22.41 232 ILE A CA 1
ATOM 1496 C C . ILE A 1 238 ? -7.134 -25.368 -11.955 1.00 23.13 232 ILE A C 1
ATOM 1497 O O . ILE A 1 238 ? -7.661 -24.608 -12.780 1.00 24.11 232 ILE A O 1
ATOM 1510 N N . TYR A 1 240 ? -9.641 -26.550 -14.551 1.00 25.06 234 TYR A N 1
ATOM 1511 C CA . TYR A 1 240 ? -9.916 -26.210 -15.972 1.00 26.12 234 TYR A CA 1
ATOM 1512 C C . TYR A 1 240 ? -8.843 -25.352 -16.684 1.00 25.00 234 TYR A C 1
ATOM 1513 O O . TYR A 1 240 ? -8.760 -25.358 -17.917 1.00 25.04 234 TYR A O 1
ATOM 1522 N N . GLY A 1 241 ? -8.046 -24.617 -15.912 1.00 23.94 235 GLY A N 1
ATOM 1523 C CA . GLY A 1 241 ? -6.881 -23.907 -16.438 1.00 23.52 235 GLY A CA 1
ATOM 1524 C C . GLY A 1 241 ? -5.857 -24.757 -17.166 1.00 22.35 235 GLY A C 1
ATOM 1525 O O . GLY A 1 241 ? -5.069 -24.234 -17.949 1.00 22.55 235 GLY A O 1
ATOM 1526 N N . ARG A 1 242 ? -5.865 -26.064 -16.913 1.00 21.93 236 ARG A N 1
ATOM 1527 C CA . ARG A 1 242 ? -5.043 -26.996 -17.667 1.00 21.50 236 ARG A CA 1
ATOM 1528 C C . ARG A 1 242 ? -5.324 -26.958 -19.185 1.00 21.79 236 ARG A C 1
ATOM 1529 O O . ARG A 1 242 ? -4.420 -27.286 -19.959 1.00 21.23 236 ARG A O 1
ATOM 1537 N N . HIS A 1 243 ? -6.534 -26.535 -19.589 1.00 22.70 237 HIS A N 1
ATOM 1538 C CA . HIS A 1 243 ? -6.935 -26.454 -21.008 1.00 23.56 237 HIS A CA 1
ATOM 1539 C C . HIS A 1 243 ? -6.376 -25.235 -21.763 1.00 23.02 237 HIS A C 1
ATOM 1540 O O . HIS A 1 243 ? -6.587 -25.118 -22.968 1.00 23.69 237 HIS A O 1
ATOM 1547 N N . HIS A 1 244 ? -5.692 -24.330 -21.066 1.00 22.15 238 HIS A N 1
ATOM 1548 C CA . HIS A 1 244 ? -5.257 -23.059 -21.597 1.00 22.29 238 HIS A CA 1
ATOM 1549 C C . HIS A 1 244 ? -3.716 -22.975 -21.595 1.00 21.75 238 HIS A C 1
ATOM 1550 O O . HIS A 1 244 ? -3.116 -22.676 -20.552 1.00 20.70 238 HIS A O 1
ATOM 1557 N N . PRO A 1 245 ? -3.077 -23.240 -22.763 1.00 22.07 239 PRO A N 1
ATOM 1558 C CA . PRO A 1 245 ? -1.610 -23.141 -22.897 1.00 21.95 239 PRO A CA 1
ATOM 1559 C C . PRO A 1 245 ? -1.038 -21.815 -22.390 1.00 22.10 239 PRO A C 1
ATOM 1560 O O . PRO A 1 245 ? 0.042 -21.804 -21.814 1.00 21.52 239 PRO A O 1
ATOM 1564 N N . LEU A 1 246 ? -1.760 -20.717 -22.595 1.00 23.08 240 LEU A N 1
ATOM 1565 C CA . LEU A 1 246 ? -1.321 -19.417 -22.087 1.00 23.82 240 LEU A CA 1
ATOM 1566 C C . LEU A 1 246 ? -1.207 -19.338 -20.543 1.00 22.79 240 LEU A C 1
ATOM 1567 O O . LEU A 1 246 ? -0.344 -18.631 -20.026 1.00 22.51 240 LEU A O 1
ATOM 1572 N N . ASN A 1 247 ? -2.067 -20.067 -19.836 1.00 21.99 241 ASN A N 1
ATOM 1573 C CA . ASN A 1 247 ? -2.056 -20.091 -18.366 1.00 21.46 241 ASN A CA 1
ATOM 1574 C C . ASN A 1 247 ? -0.763 -20.755 -17.888 1.00 20.76 241 ASN A C 1
ATOM 1575 O O . ASN A 1 247 ? -0.017 -20.166 -17.101 1.00 20.92 241 ASN A O 1
ATOM 1580 N N . TRP A 1 248 ? -0.469 -21.942 -18.417 1.00 20.12 242 TRP A N 1
ATOM 1581 C CA . TRP A 1 248 ? 0.803 -22.618 -18.139 1.00 19.99 242 TRP A CA 1
ATOM 1582 C C . TRP A 1 248 ? 1.996 -21.725 -18.495 1.00 20.69 242 TRP A C 1
ATOM 1583 O O . TRP A 1 248 ? 2.912 -21.575 -17.689 1.00 20.92 242 TRP A O 1
ATOM 1594 N N . LEU A 1 249 ? 1.963 -21.124 -19.686 1.00 21.44 243 LEU A N 1
ATOM 1595 C CA . LEU A 1 249 ? 3.044 -20.238 -20.153 1.00 22.48 243 LEU A CA 1
ATOM 1596 C C . LEU A 1 249 ? 3.377 -19.114 -19.171 1.00 22.92 243 LEU A C 1
ATOM 1597 O O . LEU A 1 249 ? 4.529 -18.911 -18.838 1.00 23.22 243 LEU A O 1
ATOM 1602 N N . MET A 1 250 ? 2.375 -18.386 -18.707 1.00 23.21 244 MET A N 1
ATOM 1603 C CA . MET A 1 250 ? 2.640 -17.247 -17.824 1.00 23.99 244 MET A CA 1
ATOM 1604 C C . MET A 1 250 ? 3.261 -17.646 -16.501 1.00 23.41 244 MET A C 1
ATOM 1605 O O . MET A 1 250 ? 4.136 -16.943 -16.012 1.00 23.87 244 MET A O 1
ATOM 1610 N N . TYR A 1 251 ? 2.843 -18.781 -15.938 1.00 22.28 245 TYR A N 1
ATOM 1611 C CA . TYR A 1 251 ? 3.528 -19.322 -14.765 1.00 22.07 245 TYR A CA 1
ATOM 1612 C C . TYR A 1 251 ? 5.008 -19.635 -15.037 1.00 22.51 245 TYR A C 1
ATOM 1613 O O . TYR A 1 251 ? 5.865 -19.328 -14.204 1.00 23.64 245 TYR A O 1
ATOM 1622 N N . SER A 1 252 ? 5.300 -20.225 -16.189 1.00 22.22 246 SER A N 1
ATOM 1623 C CA . SER A 1 252 ? 6.671 -20.541 -16.547 1.00 22.78 246 SER A CA 1
ATOM 1624 C C . SER A 1 252 ? 7.490 -19.281 -16.758 1.00 24.08 246 SER A C 1
ATOM 1625 O O . SER A 1 252 ? 8.628 -19.204 -16.282 1.00 24.56 246 SER A O 1
ATOM 1628 N N . ILE A 1 253 ? 6.918 -18.315 -17.475 1.00 24.49 247 ILE A N 1
ATOM 1629 C CA . ILE A 1 253 ? 7.555 -17.008 -17.702 1.00 26.39 247 ILE A CA 1
ATOM 1630 C C . ILE A 1 253 ? 7.883 -16.315 -16.371 1.00 27.01 247 ILE A C 1
ATOM 1631 O O . ILE A 1 253 ? 8.946 -15.727 -16.230 1.00 27.89 247 ILE A O 1
ATOM 1636 N N . ASN A 1 254 ? 6.975 -16.412 -15.403 1.00 26.32 248 ASN A N 1
ATOM 1637 C CA . ASN A 1 254 ? 7.188 -15.819 -14.087 1.00 27.16 248 ASN A CA 1
ATOM 1638 C C . ASN A 1 254 ? 8.115 -16.645 -13.196 1.00 26.92 248 ASN A C 1
ATOM 1639 O O . ASN A 1 254 ? 8.331 -16.274 -12.070 1.00 27.57 248 ASN A O 1
ATOM 1644 N N . GLY A 1 255 ? 8.631 -17.772 -13.701 1.00 26.43 249 GLY A N 1
ATOM 1645 C CA . GLY A 1 255 ? 9.734 -18.503 -13.078 1.00 26.51 249 GLY A CA 1
ATOM 1646 C C . GLY A 1 255 ? 9.409 -19.881 -12.518 1.00 25.08 249 GLY A C 1
ATOM 1647 O O . GLY A 1 255 ? 10.263 -20.475 -11.869 1.00 24.93 249 GLY A O 1
ATOM 1648 N N . ALA A 1 256 ? 8.207 -20.422 -12.749 1.00 23.78 250 ALA A N 1
ATOM 1649 C CA . ALA A 1 256 ? 7.854 -21.718 -12.115 1.00 22.74 250 ALA A CA 1
ATOM 1650 C C . ALA A 1 256 ? 8.727 -22.854 -12.648 1.00 22.78 250 ALA A C 1
ATOM 1651 O O . ALA A 1 256 ? 8.888 -22.985 -13.861 1.00 23.16 250 ALA A O 1
ATOM 1653 N N . GLU A 1 257 ? 9.292 -23.658 -11.748 1.00 22.71 251 GLU A N 1
ATOM 1654 C CA . GLU A 1 257 ? 10.016 -24.879 -12.117 1.00 22.65 251 GLU A CA 1
ATOM 1655 C C . GLU A 1 257 ? 9.083 -26.083 -12.076 1.00 21.68 251 GLU A C 1
ATOM 1656 O O . GLU A 1 257 ? 9.300 -27.071 -12.790 1.00 21.63 251 GLU A O 1
ATOM 1662 N N . ILE A 1 258 ? 8.050 -25.998 -11.239 1.00 21.48 252 ILE A N 1
ATOM 1663 C CA . ILE A 1 258 ? 7.031 -27.031 -11.105 1.00 20.78 252 ILE A CA 1
ATOM 1664 C C . ILE A 1 258 ? 5.690 -26.333 -11.133 1.00 20.52 252 ILE A C 1
ATOM 1665 O O . ILE A 1 258 ? 5.462 -25.391 -10.358 1.00 20.79 252 ILE A O 1
ATOM 1670 N N . ILE A 1 259 ? 4.801 -26.791 -12.009 1.00 20.01 253 ILE A N 1
ATOM 1671 C CA . ILE A 1 259 ? 3.441 -26.290 -12.045 1.00 19.86 253 ILE A CA 1
ATOM 1672 C C . ILE A 1 259 ? 2.489 -27.419 -11.670 1.00 19.44 253 ILE A C 1
ATOM 1673 O O . ILE A 1 259 ? 2.341 -28.394 -12.415 1.00 18.74 253 ILE A O 1
ATOM 1678 N N . PHE A 1 260 ? 1.839 -27.262 -10.514 1.00 19.51 254 PHE A N 1
ATOM 1679 C CA . PHE A 1 260 ? 0.843 -28.216 -10.053 1.00 19.67 254 PHE A CA 1
ATOM 1680 C C . PHE A 1 260 ? -0.503 -27.919 -10.705 1.00 19.54 254 PHE A C 1
ATOM 1681 O O . PHE A 1 260 ? -0.859 -26.767 -10.883 1.00 19.95 254 PHE A O 1
ATOM 1689 N N . ASN A 1 261 ? -1.245 -28.975 -11.051 1.00 19.59 255 ASN A N 1
ATOM 1690 C CA . ASN A 1 261 ? -2.584 -28.849 -11.638 1.00 19.52 255 ASN A CA 1
ATOM 1691 C C . ASN A 1 261 ? -3.620 -29.671 -10.848 1.00 19.76 255 ASN A C 1
ATOM 1692 O O . ASN A 1 261 ? -4.081 -30.714 -11.323 1.00 19.90 255 ASN A O 1
ATOM 1697 N N . PRO A 1 262 ? -3.999 -29.192 -9.640 1.00 20.00 256 PRO A N 1
ATOM 1698 C CA . PRO A 1 262 ? -5.058 -29.848 -8.896 1.00 20.63 256 PRO A CA 1
ATOM 1699 C C . PRO A 1 262 ? -6.387 -29.653 -9.613 1.00 21.20 256 PRO A C 1
ATOM 1700 O O . PRO A 1 262 ? -6.762 -28.516 -9.911 1.00 21.10 256 PRO A O 1
ATOM 1704 N N . SER A 1 263 ? -7.056 -30.774 -9.894 1.00 21.32 257 SER A N 1
ATOM 1705 C CA . SER A 1 263 ? -8.264 -30.818 -10.669 1.00 22.04 257 SER A CA 1
ATOM 1706 C C . SER A 1 263 ? -9.346 -31.663 -9.988 1.00 23.07 257 SER A C 1
ATOM 1707 O O . SER A 1 263 ? -9.083 -32.488 -9.095 1.00 23.17 257 SER A O 1
ATOM 1710 N N . ALA A 1 264 ? -10.566 -31.445 -10.436 1.00 23.84 258 ALA A N 1
ATOM 1711 C CA . ALA A 1 264 ? -11.711 -32.232 -10.039 1.00 25.21 258 ALA A CA 1
ATOM 1712 C C . ALA A 1 264 ? -12.579 -32.326 -11.297 1.00 25.87 258 ALA A C 1
ATOM 1713 O O . ALA A 1 264 ? -13.336 -31.409 -11.589 1.00 26.56 258 ALA A O 1
ATOM 1715 N N . THR A 1 265 ? -12.464 -33.439 -12.021 1.00 25.98 259 THR A N 1
ATOM 1716 C CA . THR A 1 265 ? -13.016 -33.555 -13.374 1.00 26.87 259 THR A CA 1
ATOM 1717 C C . THR A 1 265 ? -13.492 -34.980 -13.677 1.00 28.05 259 THR A C 1
ATOM 1718 O O . THR A 1 265 ? -12.922 -35.965 -13.179 1.00 27.49 259 THR A O 1
ATOM 1722 N N . ILE A 1 266 ? -14.549 -35.059 -14.491 1.00 29.89 260 ILE A N 1
ATOM 1723 C CA . ILE A 1 266 ? -15.275 -36.299 -14.781 1.00 31.64 260 ILE A CA 1
ATOM 1724 C C . ILE A 1 266 ? -15.546 -36.463 -16.270 1.00 31.89 260 ILE A C 1
ATOM 1725 O O . ILE A 1 266 ? -15.562 -35.487 -17.003 1.00 31.38 260 ILE A O 1
ATOM 1730 N N . GLY A 1 267 ? -15.801 -37.702 -16.682 1.00 33.02 261 GLY A N 1
ATOM 1731 C CA . GLY A 1 267 ? -16.347 -38.017 -18.009 1.00 34.25 261 GLY A CA 1
ATOM 1732 C C . GLY A 1 267 ? -15.306 -38.490 -19.024 1.00 33.14 261 GLY A C 1
ATOM 1733 O O . GLY A 1 267 ? -14.094 -38.276 -18.857 1.00 30.88 261 GLY A O 1
ATOM 1734 N N . ALA A 1 268 ? -15.807 -39.119 -20.085 1.00 34.45 262 ALA A N 1
ATOM 1735 C CA . ALA A 1 268 ? -14.976 -39.722 -21.117 1.00 34.10 262 ALA A CA 1
ATOM 1736 C C . ALA A 1 268 ? -14.113 -38.694 -21.857 1.00 32.53 262 ALA A C 1
ATOM 1737 O O . ALA A 1 268 ? -12.920 -38.930 -22.041 1.00 31.11 262 ALA A O 1
ATOM 1739 N N . LEU A 1 269 ? -14.692 -37.555 -22.239 1.00 33.05 263 LEU A N 1
ATOM 1740 C CA . LEU A 1 269 ? -13.930 -36.520 -22.935 1.00 32.18 263 LEU A CA 1
ATOM 1741 C C . LEU A 1 269 ? -12.780 -35.980 -22.089 1.00 29.79 263 LEU A C 1
ATOM 1742 O O . LEU A 1 269 ? -11.646 -35.932 -22.552 1.00 28.28 263 LEU A O 1
ATOM 1747 N N . SER A 1 270 ? -13.071 -35.579 -20.854 1.00 29.26 264 SER A N 1
ATOM 1748 C CA . SER A 1 270 ? -12.036 -35.121 -19.936 1.00 27.57 264 SER A CA 1
ATOM 1749 C C . SER A 1 270 ? -10.901 -36.133 -19.763 1.00 26.70 264 SER A C 1
ATOM 1750 O O . SER A 1 270 ? -9.731 -35.757 -19.800 1.00 25.53 264 SER A O 1
ATOM 1753 N N . GLU A 1 271 ? -11.243 -37.406 -19.584 1.00 28.02 265 GLU A N 1
ATOM 1754 C CA . GLU A 1 271 ? -10.229 -38.474 -19.422 1.00 27.67 265 GLU A CA 1
ATOM 1755 C C . GLU A 1 271 ? -9.349 -38.673 -20.675 1.00 27.09 265 GLU A C 1
ATOM 1756 O O . GLU A 1 271 ? -8.164 -38.956 -20.554 1.00 25.76 265 GLU A O 1
ATOM 1762 N N . SER A 1 272 ? -9.934 -38.509 -21.865 1.00 28.10 266 SER A N 1
ATOM 1763 C CA . SER A 1 272 ? -9.174 -38.522 -23.124 1.00 28.13 266 SER A CA 1
ATOM 1764 C C . SER A 1 272 ? -8.157 -37.384 -23.220 1.00 26.57 266 SER A C 1
ATOM 1765 O O . SER A 1 272 ? -7.049 -37.599 -23.699 1.00 26.18 266 SER A O 1
ATOM 1768 N N . LEU A 1 273 ? -8.533 -36.185 -22.768 1.00 26.03 267 LEU A N 1
ATOM 1769 C CA . LEU A 1 273 ? -7.612 -35.023 -22.751 1.00 24.62 267 LEU A CA 1
ATOM 1770 C C . LEU A 1 273 ? -6.534 -35.116 -21.676 1.00 23.69 267 LEU A C 1
ATOM 1771 O O . LEU A 1 273 ? -5.432 -34.549 -21.841 1.00 22.94 267 LEU A O 1
ATOM 1776 N N . TRP A 1 274 ? -6.856 -35.797 -20.571 1.00 23.36 268 TRP A N 1
ATOM 1777 C CA . TRP A 1 274 ? -6.003 -35.856 -19.380 1.00 22.53 268 TRP A CA 1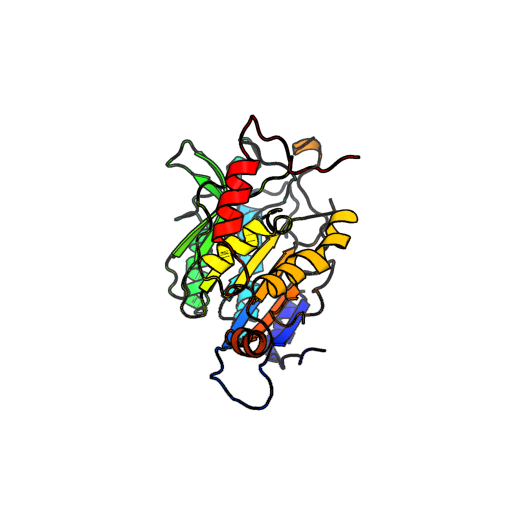
ATOM 1778 C C . TRP A 1 274 ? -4.523 -36.216 -19.626 1.00 22.16 268 TRP A C 1
ATOM 1779 O O . TRP A 1 274 ? -3.647 -35.524 -19.094 1.00 21.21 268 TRP A O 1
ATOM 1790 N N . PRO A 1 275 ? -4.235 -37.270 -20.429 1.00 23.13 269 PRO A N 1
ATOM 1791 C CA . PRO A 1 275 ? -2.803 -37.597 -20.641 1.00 23.08 269 PRO A CA 1
ATOM 1792 C C . PRO A 1 275 ? -2.017 -36.636 -21.545 1.00 22.93 269 PRO A C 1
ATOM 1793 O O . PRO A 1 275 ? -0.786 -36.774 -21.636 1.00 23.40 269 PRO A O 1
ATOM 1797 N N . ILE A 1 276 ? -2.693 -35.700 -22.211 1.00 22.66 270 ILE A N 1
ATOM 1798 C CA . ILE A 1 276 ? -2.071 -34.874 -23.254 1.00 23.07 270 ILE A CA 1
ATOM 1799 C C . ILE A 1 276 ? -1.728 -33.469 -22.767 1.00 22.28 270 ILE A C 1
ATOM 1800 O O . ILE A 1 276 ? -0.582 -32.992 -22.942 1.00 21.90 270 ILE A O 1
ATOM 1805 N N . GLU A 1 277 ? -2.675 -32.822 -22.094 1.00 21.65 271 GLU A N 1
ATOM 1806 C CA . GLU A 1 277 ? -2.552 -31.385 -21.831 1.00 21.17 271 GLU A CA 1
ATOM 1807 C C . GLU A 1 277 ? -1.443 -31.023 -20.869 1.00 20.41 271 GLU A C 1
ATOM 1808 O O . GLU A 1 277 ? -0.597 -30.194 -21.206 1.00 20.29 271 GLU A O 1
ATOM 1814 N N . ALA A 1 278 ? -1.416 -31.651 -19.697 1.00 20.09 272 ALA A N 1
ATOM 1815 C CA . ALA A 1 278 ? -0.381 -31.353 -18.702 1.00 19.69 272 ALA A CA 1
ATOM 1816 C C . ALA A 1 278 ? 0.984 -31.821 -19.210 1.00 20.12 272 ALA A C 1
ATOM 1817 O O . ALA A 1 278 ? 1.992 -31.160 -18.995 1.00 19.73 272 ALA A O 1
ATOM 1819 N N . ARG A 1 279 ? 0.983 -32.950 -19.910 1.00 21.04 273 ARG A N 1
ATOM 1820 C CA . ARG A 1 279 ? 2.183 -33.484 -20.519 1.00 21.90 273 ARG A CA 1
ATOM 1821 C C . ARG A 1 279 ? 2.795 -32.520 -21.539 1.00 22.12 273 ARG A C 1
ATOM 1822 O O . ARG A 1 279 ? 4.008 -32.272 -21.509 1.00 21.82 273 ARG A O 1
ATOM 1830 N N . ASN A 1 280 ? 1.953 -31.955 -22.403 1.00 21.88 274 ASN A N 1
ATOM 1831 C CA . ASN A 1 280 ? 2.421 -30.975 -23.376 1.00 22.28 274 ASN A CA 1
ATOM 1832 C C . ASN A 1 280 ? 2.934 -29.702 -22.704 1.00 21.59 274 ASN A C 1
ATOM 1833 O O . ASN A 1 280 ? 3.926 -29.100 -23.174 1.00 21.59 274 ASN A O 1
ATOM 1838 N N . ALA A 1 281 ? 2.279 -29.298 -21.606 1.00 20.06 275 ALA A N 1
ATOM 1839 C CA . ALA A 1 281 ? 2.688 -28.084 -20.914 1.00 20.09 275 ALA A CA 1
ATOM 1840 C C . ALA A 1 281 ? 4.107 -28.179 -20.321 1.00 19.99 275 ALA A C 1
ATOM 1841 O O . ALA A 1 281 ? 4.848 -27.199 -20.351 1.00 20.22 275 ALA A O 1
ATOM 1843 N N . ALA A 1 282 ? 4.480 -29.363 -19.834 1.00 19.72 276 ALA A N 1
ATOM 1844 C CA . ALA A 1 282 ? 5.855 -29.626 -19.375 1.00 20.14 276 ALA A CA 1
ATOM 1845 C C . ALA A 1 282 ? 6.871 -29.445 -20.496 1.00 21.06 276 ALA A C 1
ATOM 1846 O O . ALA A 1 282 ? 7.890 -28.778 -20.324 1.00 21.88 276 ALA A O 1
ATOM 1848 N N . ILE A 1 283 ? 6.560 -30.004 -21.658 1.00 21.22 277 ILE A N 1
ATOM 1849 C CA . ILE A 1 283 ? 7.416 -29.903 -22.852 1.00 22.36 277 ILE A CA 1
ATOM 1850 C C . ILE A 1 283 ? 7.570 -28.462 -23.352 1.00 22.62 277 ILE A C 1
ATOM 1851 O O . ILE A 1 283 ? 8.676 -27.974 -23.536 1.00 23.05 277 ILE A O 1
ATOM 1856 N N . ALA A 1 284 ? 6.438 -27.801 -23.587 1.00 21.99 278 ALA A N 1
ATOM 1857 C CA . ALA A 1 284 ? 6.416 -26.448 -24.140 1.00 22.67 278 ALA A CA 1
ATOM 1858 C C . ALA A 1 284 ? 7.133 -25.428 -23.248 1.00 22.70 278 ALA A C 1
ATOM 1859 O O . ALA A 1 284 ? 7.716 -24.488 -23.749 1.00 23.69 278 ALA A O 1
ATOM 1861 N N . ASN A 1 285 ? 7.067 -25.624 -21.944 1.00 22.08 279 ASN A N 1
ATOM 1862 C CA . ASN A 1 285 ? 7.599 -24.674 -20.985 1.00 22.80 279 ASN A CA 1
ATOM 1863 C C . ASN A 1 285 ? 8.903 -25.119 -20.319 1.00 24.10 279 ASN A C 1
ATOM 1864 O O . ASN A 1 285 ? 9.409 -24.437 -19.428 1.00 24.85 279 ASN A O 1
ATOM 1869 N N . HIS A 1 286 ? 9.450 -26.254 -20.748 1.00 25.07 280 HIS A N 1
ATOM 1870 C CA . HIS A 1 286 ? 10.670 -26.797 -20.159 1.00 26.31 280 HIS A CA 1
ATOM 1871 C C . HIS A 1 286 ? 10.582 -26.932 -18.650 1.00 25.04 280 HIS A C 1
ATOM 1872 O O . HIS A 1 286 ? 11.515 -26.593 -17.961 1.00 25.82 280 HIS A O 1
ATOM 1879 N N . CYS A 1 287 ? 9.462 -27.417 -18.133 1.00 23.84 281 CYS A N 1
ATOM 1880 C CA . CYS A 1 287 ? 9.289 -27.534 -16.690 1.00 23.17 281 CYS A CA 1
ATOM 1881 C C . CYS A 1 287 ? 8.659 -28.878 -16.335 1.00 22.12 281 CYS A C 1
ATOM 1882 O O . CYS A 1 287 ? 8.421 -29.715 -17.218 1.00 21.83 281 CYS A O 1
ATOM 1885 N N . PHE A 1 288 ? 8.463 -29.106 -15.034 1.00 21.04 282 PHE A N 1
ATOM 1886 C CA . PHE A 1 288 ? 7.724 -30.258 -14.553 1.00 20.28 282 PHE A CA 1
ATOM 1887 C C . PHE A 1 288 ? 6.285 -29.840 -14.285 1.00 19.63 282 PHE A C 1
ATOM 1888 O O . PHE A 1 288 ? 6.015 -28.718 -13.810 1.00 18.96 282 PHE A O 1
ATOM 1896 N N . THR A 1 289 ? 5.357 -30.741 -14.591 1.00 19.68 283 THR A N 1
ATOM 1897 C CA . THR A 1 289 ? 3.934 -30.529 -14.273 1.00 19.37 283 THR A CA 1
ATOM 1898 C C . THR A 1 289 ? 3.381 -31.710 -13.492 1.00 19.70 283 THR A C 1
ATOM 1899 O O . THR A 1 289 ? 3.828 -32.836 -13.664 1.00 20.51 283 THR A O 1
ATOM 1903 N N . CYS A 1 290 ? 2.406 -31.446 -12.635 1.00 20.08 284 CYS A N 1
ATOM 1904 C CA . CYS A 1 290 ? 1.867 -32.453 -11.717 1.00 20.61 284 CYS A CA 1
ATOM 1905 C C . CYS A 1 290 ? 0.358 -32.422 -11.807 1.00 20.91 284 CYS A C 1
ATOM 1906 O O . CYS A 1 290 ? -0.272 -31.493 -11.332 1.00 21.83 284 CYS A O 1
ATOM 1909 N N . ALA A 1 291 ? -0.206 -33.429 -12.453 1.00 21.12 285 ALA A N 1
ATOM 1910 C CA . ALA A 1 291 ? -1.634 -33.491 -12.732 1.00 21.26 285 ALA A CA 1
ATOM 1911 C C . ALA A 1 291 ? -2.289 -34.316 -11.626 1.00 21.54 285 ALA A C 1
ATOM 1912 O O . ALA A 1 291 ? -1.855 -35.423 -11.360 1.00 21.31 285 ALA A O 1
ATOM 1914 N N . ILE A 1 292 ? -3.290 -33.739 -10.952 1.00 21.87 286 ILE A N 1
ATOM 1915 C CA . ILE A 1 292 ? -3.988 -34.414 -9.855 1.00 22.60 286 ILE A CA 1
ATOM 1916 C C . ILE A 1 292 ? -5.496 -34.376 -10.097 1.00 22.45 286 ILE A C 1
ATOM 1917 O O . ILE A 1 292 ? -6.045 -33.321 -10.352 1.00 22.29 286 ILE A O 1
ATOM 1922 N N . ASN A 1 293 ? -6.150 -35.531 -10.008 1.00 22.68 287 ASN A N 1
ATOM 1923 C CA . ASN A 1 293 ? -7.614 -35.608 -10.016 1.00 23.23 287 ASN A CA 1
ATOM 1924 C C . ASN A 1 293 ? -8.089 -36.511 -8.884 1.00 24.05 287 ASN A C 1
ATOM 1925 O O . ASN A 1 293 ? -7.420 -37.476 -8.519 1.00 24.18 287 ASN A O 1
ATOM 1930 N N . ARG A 1 294 ? -9.267 -36.211 -8.349 1.00 24.72 288 ARG A N 1
ATOM 1931 C CA . ARG A 1 294 ? -9.827 -36.981 -7.261 1.00 25.81 288 ARG A CA 1
ATOM 1932 C C . ARG A 1 294 ? -10.373 -38.282 -7.785 1.00 26.84 288 ARG A C 1
ATOM 1933 O O . ARG A 1 294 ? -10.382 -38.523 -9.001 1.00 26.23 288 ARG A O 1
ATOM 1941 N N . VAL A 1 295 ? -10.773 -39.130 -6.850 1.00 28.31 289 VAL A N 1
ATOM 1942 C CA . VAL A 1 295 ? -11.368 -40.426 -7.140 1.00 30.01 289 VAL A CA 1
ATOM 1943 C C . VAL A 1 295 ? -12.691 -40.557 -6.402 1.00 32.62 289 VAL A C 1
ATOM 1944 O O . VAL A 1 295 ? -13.025 -39.746 -5.546 1.00 32.12 289 VAL A O 1
ATOM 1948 N N . GLY A 1 296 ? -13.438 -41.591 -6.775 1.00 35.42 290 GLY A N 1
ATOM 1949 C CA . GLY A 1 296 ? -14.691 -41.935 -6.126 1.00 39.17 290 GLY A CA 1
ATOM 1950 C C . GLY A 1 296 ? -15.873 -41.479 -6.952 1.00 41.54 290 GLY A C 1
ATOM 1951 O O . GLY A 1 296 ? -15.736 -40.778 -7.962 1.00 40.25 290 GLY A O 1
ATOM 1952 N N . THR A 1 297 ? -17.036 -41.897 -6.493 1.00 46.15 291 THR A N 1
ATOM 1953 C CA . THR A 1 297 ? -18.311 -41.570 -7.102 1.00 49.80 291 THR A CA 1
ATOM 1954 C C . THR A 1 297 ? -19.073 -40.498 -6.329 1.00 52.40 291 THR A C 1
ATOM 1955 O O . THR A 1 297 ? -19.919 -39.836 -6.899 1.00 54.28 291 THR A O 1
ATOM 1959 N N . GLU A 1 298 ? -18.770 -40.306 -5.048 1.00 54.26 292 GLU A N 1
ATOM 1960 C CA . GLU A 1 298 ? -19.582 -39.409 -4.213 1.00 57.14 292 GLU A CA 1
ATOM 1961 C C . GLU A 1 298 ? -19.498 -37.957 -4.720 1.00 56.94 292 GLU A C 1
ATOM 1962 O O . GLU A 1 298 ? -18.469 -37.492 -5.256 1.00 53.98 292 GLU A O 1
ATOM 1968 N N . HIS A 1 299 ? -20.612 -37.262 -4.535 1.00 59.89 293 HIS A N 1
ATOM 1969 C CA . HIS A 1 299 ? -20.809 -35.932 -5.086 1.00 60.21 293 HIS A CA 1
ATOM 1970 C C . HIS A 1 299 ? -21.970 -35.283 -4.359 1.00 62.98 293 HIS A C 1
ATOM 1971 O O . HIS A 1 299 ? -22.771 -35.981 -3.731 1.00 66.27 293 HIS A O 1
ATOM 1978 N N . PHE A 1 300 ? -22.069 -33.960 -4.444 1.00 62.90 294 PHE A N 1
ATOM 1979 C CA . PHE A 1 300 ? -23.328 -33.291 -4.136 1.00 66.41 294 PHE A CA 1
ATOM 1980 C C . PHE A 1 300 ? -24.309 -33.741 -5.226 1.00 69.04 294 PHE A C 1
ATOM 1981 O O . PHE A 1 300 ? -23.895 -33.914 -6.380 1.00 66.64 294 PHE A O 1
ATOM 1989 N N . PRO A 1 301 ? -25.595 -33.963 -4.875 1.00 74.14 295 PRO A N 1
ATOM 1990 C CA . PRO A 1 301 ? -26.579 -34.267 -5.929 1.00 77.21 295 PRO A CA 1
ATOM 1991 C C . PRO A 1 301 ? -26.477 -33.308 -7.130 1.00 77.24 295 PRO A C 1
ATOM 1992 O O . PRO A 1 301 ? -26.160 -32.128 -6.953 1.00 77.04 295 PRO A O 1
ATOM 1996 N N . ASN A 1 302 ? -26.722 -33.824 -8.336 1.00 78.86 296 ASN A N 1
ATOM 1997 C CA . ASN A 1 302 ? -26.644 -33.024 -9.583 1.00 78.30 296 ASN A CA 1
ATOM 1998 C C . ASN A 1 302 ? -27.694 -31.895 -9.629 1.00 81.21 296 ASN A C 1
ATOM 1999 O O . ASN A 1 302 ? -27.505 -30.889 -10.328 1.00 80.23 296 ASN A O 1
ATOM 2004 N N . GLU A 1 303 ? -28.782 -32.074 -8.872 1.00 83.86 297 GLU A N 1
ATOM 2005 C CA . GLU A 1 303 ? -29.838 -31.065 -8.723 1.00 87.09 297 GLU A CA 1
ATOM 2006 C C . GLU A 1 303 ? -29.367 -29.758 -8.066 1.00 85.59 297 GLU A C 1
ATOM 2007 O O . GLU A 1 303 ? -30.022 -28.722 -8.225 1.00 87.65 297 GLU A O 1
ATOM 2013 N N . PHE A 1 304 ? -28.261 -29.814 -7.317 1.00 81.75 298 PHE A N 1
ATOM 2014 C CA . PHE A 1 304 ? -27.677 -28.623 -6.695 1.00 80.18 298 PHE A CA 1
ATOM 2015 C C . PHE A 1 304 ? -27.246 -27.606 -7.763 1.00 78.91 298 PHE A C 1
ATOM 2016 O O . PHE A 1 304 ? -27.486 -26.406 -7.601 1.00 79.90 298 PHE A O 1
ATOM 2024 N N . CYS A 1 305 ? -26.647 -28.095 -8.854 1.00 77.36 299 CYS A N 1
ATOM 2025 C CA . CYS A 1 305 ? -26.193 -27.243 -9.975 1.00 76.51 299 CYS A CA 1
ATOM 2026 C C . CYS A 1 305 ? -27.085 -27.221 -11.229 1.00 80.10 299 CYS A C 1
ATOM 2027 O O . CYS A 1 305 ? -26.847 -26.413 -12.128 1.00 80.83 299 CYS A O 1
ATOM 2030 N N . SER A 1 306 ? -28.100 -28.084 -11.288 1.00 83.78 300 SER A N 1
ATOM 2031 C CA . SER A 1 306 ? -28.976 -28.187 -12.457 1.00 86.04 300 SER A CA 1
ATOM 2032 C C . SER A 1 306 ? -30.021 -27.081 -12.419 1.00 89.47 300 SER A C 1
ATOM 2033 O O . SER A 1 306 ? -29.744 -25.949 -12.806 1.00 89.34 300 SER A O 1
ATOM 2036 N N . GLY A 1 317 ? -21.737 -38.230 -10.743 1.00 58.10 311 GLY A N 1
ATOM 2037 C CA . GLY A 1 317 ? -20.442 -37.924 -11.358 1.00 55.14 311 GLY A CA 1
ATOM 2038 C C . GLY A 1 317 ? -19.346 -38.894 -10.937 1.00 53.57 311 GLY A C 1
ATOM 2039 O O . GLY A 1 317 ? -19.297 -39.250 -9.752 1.00 55.28 311 GLY A O 1
ATOM 2040 N N . TYR A 1 318 ? -18.461 -39.278 -11.892 1.00 50.80 312 TYR A N 1
ATOM 2041 C CA A TYR A 1 318 ? -17.397 -40.292 -11.674 0.50 48.74 312 TYR A CA 1
ATOM 2042 C CA B TYR A 1 318 ? -17.413 -40.288 -11.668 0.50 48.33 312 TYR A CA 1
ATOM 2043 C C . TYR A 1 318 ? -15.991 -39.743 -11.923 1.00 44.63 312 TYR A C 1
ATOM 2044 O O . TYR A 1 318 ? -15.603 -39.476 -13.067 1.00 43.60 312 TYR A O 1
ATOM 2061 N N . PHE A 1 319 ? -15.213 -39.621 -10.849 1.00 41.50 313 PHE A N 1
ATOM 2062 C CA . PHE A 1 319 ? -13.875 -39.050 -10.898 1.00 37.49 313 PHE A CA 1
ATOM 2063 C C . PHE A 1 319 ? -12.830 -40.140 -11.121 1.00 35.37 313 PHE A C 1
ATOM 2064 O O . PHE A 1 319 ? -12.850 -41.156 -10.446 1.00 37.35 313 PHE A O 1
ATOM 2072 N N . TYR A 1 320 ? -11.901 -39.906 -12.039 1.00 31.90 314 TYR A N 1
ATOM 2073 C CA . TYR A 1 320 ? -11.056 -40.975 -12.588 1.00 30.53 314 TYR A CA 1
ATOM 2074 C C . TYR A 1 320 ? -9.589 -40.983 -12.147 1.00 28.53 314 TYR A C 1
ATOM 2075 O O . TYR A 1 320 ? -8.787 -41.715 -12.717 1.00 27.94 314 TYR A O 1
ATOM 2084 N N . GLY A 1 321 ? -9.232 -40.205 -11.125 1.00 27.64 315 GLY A N 1
ATOM 2085 C CA . GLY A 1 321 ? -7.893 -40.282 -10.545 1.00 26.51 315 GLY A CA 1
ATOM 2086 C C . GLY A 1 321 ? -6.805 -40.082 -11.595 1.00 25.38 315 GLY A C 1
ATOM 2087 O O . GLY A 1 321 ? -6.787 -39.066 -12.283 1.00 24.40 315 GLY A O 1
ATOM 2088 N N . SER A 1 322 ? -5.906 -41.054 -11.715 1.00 25.13 316 SER A N 1
ATOM 2089 C CA . SER A 1 322 ? -4.901 -41.061 -12.781 1.00 24.36 316 SER A CA 1
ATOM 2090 C C . SER A 1 322 ? -3.923 -39.909 -12.667 1.00 23.04 316 SER A C 1
ATOM 2091 O O . SER A 1 322 ? -3.425 -39.409 -13.683 1.00 22.12 316 SER A O 1
ATOM 2094 N N . SER A 1 323 ? -3.633 -39.506 -11.427 1.00 22.69 317 SER A N 1
ATOM 2095 C CA . SER A 1 323 ? -2.654 -38.458 -11.173 1.00 21.91 317 SER A CA 1
ATOM 2096 C C . SER A 1 323 ? -1.277 -38.870 -11.719 1.00 21.87 317 SER A C 1
ATOM 2097 O O . SER A 1 323 ? -0.896 -40.028 -11.643 1.00 22.70 317 SER A O 1
ATOM 2100 N N . TYR A 1 324 ? -0.546 -37.916 -12.286 1.00 21.29 318 TYR A N 1
ATOM 2101 C CA . TYR A 1 324 ? 0.763 -38.195 -12.856 1.00 21.32 318 TYR A CA 1
ATOM 2102 C C . TYR A 1 324 ? 1.654 -36.973 -12.871 1.00 20.76 318 TYR A C 1
ATOM 2103 O O . TYR A 1 324 ? 1.185 -35.860 -12.679 1.00 19.98 318 TYR A O 1
ATOM 2112 N N . VAL A 1 325 ? 2.949 -37.213 -13.070 1.00 21.38 319 VAL A N 1
ATOM 2113 C CA . VAL A 1 325 ? 3.942 -36.144 -13.209 1.00 21.12 319 VAL A CA 1
ATOM 2114 C C . VAL A 1 325 ? 4.541 -36.237 -14.610 1.00 21.18 319 VAL A C 1
ATOM 2115 O O . VAL A 1 325 ? 4.851 -37.341 -15.080 1.00 21.94 319 VAL A O 1
ATOM 2119 N N . ALA A 1 326 ? 4.676 -35.093 -15.274 1.00 20.63 320 ALA A N 1
ATOM 2120 C CA . ALA A 1 326 ? 5.320 -35.015 -16.582 1.00 21.01 320 ALA A CA 1
ATOM 2121 C C . ALA A 1 326 ? 6.536 -34.109 -16.514 1.00 21.02 320 ALA A C 1
ATOM 2122 O O . ALA A 1 326 ? 6.567 -33.136 -15.739 1.00 20.26 320 ALA A O 1
ATOM 2124 N N . ALA A 1 327 ? 7.524 -34.443 -17.339 1.00 22.08 321 ALA A N 1
ATOM 2125 C CA . ALA A 1 327 ? 8.841 -33.831 -17.290 1.00 23.14 321 ALA A CA 1
ATOM 2126 C C . ALA A 1 327 ? 9.171 -33.049 -18.578 1.00 24.11 321 ALA A C 1
ATOM 2127 O O . ALA A 1 327 ? 8.553 -33.280 -19.628 1.00 23.73 321 ALA A O 1
ATOM 2129 N N . PRO A 1 328 ? 10.183 -32.158 -18.511 1.00 25.56 322 PRO A N 1
ATOM 2130 C CA . PRO A 1 328 ? 10.562 -31.361 -19.694 1.00 26.53 322 PRO A CA 1
ATOM 2131 C C . PRO A 1 328 ? 11.025 -32.184 -20.916 1.00 28.25 322 PRO A C 1
ATOM 2132 O O . PRO A 1 328 ? 10.936 -31.690 -22.049 1.00 29.34 322 PRO A O 1
ATOM 2136 N N . ASP A 1 329 ? 11.503 -33.415 -20.703 1.00 29.19 323 ASP A N 1
ATOM 2137 C CA . ASP A 1 329 ? 11.931 -34.299 -21.823 1.00 30.60 323 ASP A CA 1
ATOM 2138 C C . ASP A 1 329 ? 10.809 -35.154 -22.427 1.00 29.79 323 ASP A C 1
ATOM 2139 O O . ASP A 1 329 ? 11.079 -36.010 -23.278 1.00 30.66 323 ASP A O 1
ATOM 2144 N N . SER A 1 330 ? 9.564 -34.923 -21.999 1.00 27.98 324 SER A N 1
ATOM 2145 C CA . SER A 1 330 ? 8.368 -35.636 -22.488 1.00 27.77 324 SER A CA 1
ATOM 2146 C C . SER A 1 330 ? 8.052 -36.924 -21.730 1.00 27.81 324 SER A C 1
ATOM 2147 O O . SER A 1 330 ? 6.972 -37.488 -21.910 1.00 28.33 324 SER A O 1
ATOM 2150 N N . SER A 1 331 ? 8.964 -37.381 -20.870 1.00 27.94 325 SER A N 1
ATOM 2151 C CA . SER A 1 331 ? 8.721 -38.544 -20.036 1.00 27.48 325 SER A CA 1
ATOM 2152 C C . SER A 1 331 ? 7.709 -38.176 -18.942 1.00 25.46 325 SER A C 1
ATOM 2153 O O . SER A 1 331 ? 7.500 -36.996 -18.601 1.00 24.03 325 SER A O 1
ATOM 2156 N N . ARG A 1 332 ? 7.042 -39.205 -18.444 1.00 25.28 326 ARG A N 1
ATOM 2157 C CA . ARG A 1 332 ? 6.007 -39.069 -17.449 1.00 24.50 326 ARG A CA 1
ATOM 2158 C C . ARG A 1 332 ? 5.920 -40.346 -16.626 1.00 25.04 326 ARG A C 1
ATOM 2159 O O . ARG A 1 332 ? 6.429 -41.374 -17.031 1.00 26.01 326 ARG A O 1
ATOM 2167 N N . THR A 1 333 ? 5.283 -40.255 -15.464 1.00 24.26 327 THR A N 1
ATOM 2168 C CA . THR A 1 333 ? 5.018 -41.411 -14.630 1.00 24.81 327 THR A CA 1
ATOM 2169 C C . THR A 1 333 ? 3.793 -42.130 -15.157 1.00 25.16 327 THR A C 1
ATOM 2170 O O . THR A 1 333 ? 2.906 -41.499 -15.742 1.00 24.30 327 THR A O 1
ATOM 2174 N N . PRO A 1 334 ? 3.729 -43.457 -14.954 1.00 26.75 328 PRO A N 1
ATOM 2175 C CA . PRO A 1 334 ? 2.425 -44.122 -15.037 1.00 27.36 328 PRO A CA 1
ATOM 2176 C C . PRO A 1 334 ? 1.428 -43.436 -14.090 1.00 26.54 328 PRO A C 1
ATOM 2177 O O . PRO A 1 334 ? 1.825 -42.903 -13.050 1.00 26.56 328 PRO A O 1
ATOM 2181 N N . GLY A 1 335 ? 0.159 -43.405 -14.459 1.00 26.31 329 GLY A N 1
ATOM 2182 C CA . GLY A 1 335 ? -0.848 -42.760 -13.625 1.00 25.48 329 GLY A CA 1
ATOM 2183 C C . GLY A 1 335 ? -1.138 -43.567 -12.369 1.00 25.90 329 GLY A C 1
ATOM 2184 O O . GLY A 1 335 ? -0.974 -44.769 -12.363 1.00 26.65 329 GLY A O 1
ATOM 2185 N N . LEU A 1 336 ? -1.556 -42.896 -11.301 1.00 25.24 330 LEU A N 1
ATOM 2186 C CA . LEU A 1 336 ? -2.140 -43.585 -10.150 1.00 26.31 330 LEU A CA 1
ATOM 2187 C C . LEU A 1 336 ? -3.481 -44.201 -10.570 1.00 27.27 330 LEU A C 1
ATOM 2188 O O . LEU A 1 336 ? -3.995 -43.906 -11.639 1.00 26.41 330 LEU A O 1
ATOM 2193 N N . SER A 1 337 ? -4.023 -45.059 -9.715 1.00 28.57 331 SER A N 1
ATOM 2194 C CA . SER A 1 337 ? -5.307 -45.728 -9.948 1.00 30.03 331 SER A CA 1
ATOM 2195 C C . S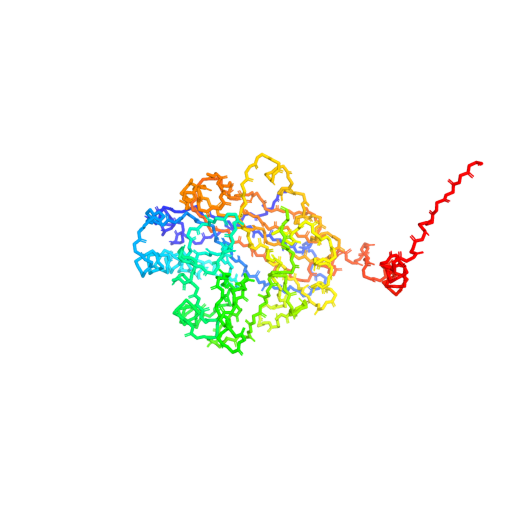ER A 1 337 ? -6.441 -44.787 -10.382 1.00 29.74 331 SER A C 1
ATOM 2196 O O . SER A 1 337 ? -6.460 -43.590 -10.051 1.00 27.77 331 SER A O 1
ATOM 2199 N N . ARG A 1 338 ? -7.400 -45.364 -11.096 1.00 31.16 332 ARG A N 1
ATOM 2200 C CA . ARG A 1 338 ? -8.612 -44.650 -11.471 1.00 31.74 332 ARG A CA 1
ATOM 2201 C C . ARG A 1 338 ? -9.628 -44.580 -10.318 1.00 32.73 332 ARG A C 1
ATOM 2202 O O . ARG A 1 338 ? -10.534 -43.744 -10.366 1.00 33.09 332 ARG A O 1
ATOM 2210 N N . SER A 1 339 ? -9.501 -45.462 -9.320 1.00 33.14 333 SER A N 1
ATOM 2211 C CA . SER A 1 339 ? -10.475 -45.555 -8.213 1.00 34.62 333 SER A CA 1
ATOM 2212 C C . SER A 1 339 ? -9.928 -45.420 -6.791 1.00 34.04 333 SER A C 1
ATOM 2213 O O . SER A 1 339 ? -10.655 -44.956 -5.917 1.00 34.66 333 SER A O 1
ATOM 2216 N N . ARG A 1 340 ? -8.678 -45.834 -6.558 1.00 33.08 334 ARG A N 1
ATOM 2217 C CA A ARG A 1 340 ? -8.135 -45.878 -5.198 0.50 33.29 334 ARG A CA 1
ATOM 2218 C CA B ARG A 1 340 ? -8.096 -45.890 -5.212 0.50 33.11 334 ARG A CA 1
ATOM 2219 C C . ARG A 1 340 ? -7.560 -44.537 -4.777 1.00 31.12 334 ARG A C 1
ATOM 2220 O O . ARG A 1 340 ? -7.098 -43.748 -5.613 1.00 29.51 334 ARG A O 1
ATOM 2235 N N . ASP A 1 341 ? -7.591 -44.280 -3.469 1.00 31.13 335 ASP A N 1
ATOM 2236 C CA . ASP A 1 341 ? -6.816 -43.182 -2.896 1.00 29.45 335 ASP A CA 1
ATOM 2237 C C . ASP A 1 341 ? -5.339 -43.502 -3.215 1.00 28.23 335 ASP A C 1
ATOM 2238 O O . ASP A 1 341 ? -4.971 -44.669 -3.355 1.00 28.56 335 ASP A O 1
ATOM 2243 N N . GLY A 1 342 ? -4.501 -42.477 -3.321 1.00 26.85 336 GLY A N 1
ATOM 2244 C CA . GLY A 1 342 ? -3.114 -42.683 -3.719 1.00 26.14 336 GLY A CA 1
ATOM 2245 C C . GLY A 1 342 ? -2.154 -41.542 -3.431 1.00 25.06 336 GLY A C 1
ATOM 2246 O O . GLY A 1 342 ? -2.569 -40.375 -3.323 1.00 23.91 336 GLY A O 1
ATOM 2247 N N . LEU A 1 343 ? -0.874 -41.916 -3.285 1.00 25.17 337 LEU A N 1
ATOM 2248 C CA . LEU A 1 343 ? 0.236 -40.991 -3.137 1.00 24.66 337 LEU A CA 1
ATOM 2249 C C . LEU A 1 343 ? 1.274 -41.337 -4.192 1.00 24.56 337 LEU A C 1
ATOM 2250 O O . LEU A 1 343 ? 1.772 -42.456 -4.220 1.00 25.05 337 LEU A O 1
ATOM 2255 N N . LEU A 1 344 ? 1.574 -40.372 -5.058 1.00 23.72 338 LEU A N 1
ATOM 2256 C CA . LEU A 1 344 ? 2.611 -40.514 -6.064 1.00 23.95 338 LEU A CA 1
ATOM 2257 C C . LEU A 1 344 ? 3.783 -39.661 -5.606 1.00 23.45 338 LEU A C 1
ATOM 2258 O O . LEU A 1 344 ? 3.624 -38.463 -5.397 1.00 23.07 338 LEU A O 1
ATOM 2263 N N . VAL A 1 345 ? 4.931 -40.294 -5.406 1.00 23.94 339 VAL A N 1
ATOM 2264 C CA . VAL A 1 345 ? 6.175 -39.629 -5.029 1.00 24.04 339 VAL A CA 1
ATOM 2265 C C . VAL A 1 345 ? 7.036 -39.526 -6.299 1.00 23.94 339 VAL A C 1
ATOM 2266 O O . VAL A 1 345 ? 7.239 -40.525 -6.988 1.00 24.38 339 VAL A O 1
ATOM 2270 N N . ALA A 1 346 ? 7.541 -38.338 -6.623 1.00 23.04 340 ALA A N 1
ATOM 2271 C CA . ALA A 1 346 ? 8.426 -38.203 -7.782 1.00 22.92 340 ALA A CA 1
ATOM 2272 C C . ALA A 1 346 ? 9.689 -37.424 -7.414 1.00 23.33 340 ALA A C 1
ATOM 2273 O O . ALA A 1 346 ? 9.600 -36.329 -6.879 1.00 22.79 340 ALA A O 1
ATOM 2275 N N . LYS A 1 347 ? 10.848 -38.028 -7.678 1.00 24.30 341 LYS A N 1
ATOM 2276 C CA . LYS A 1 347 ? 12.150 -37.391 -7.507 1.00 25.20 341 LYS A CA 1
ATOM 2277 C C . LYS A 1 347 ? 12.457 -36.599 -8.787 1.00 24.92 341 LYS A C 1
ATOM 2278 O O . LYS A 1 347 ? 12.664 -37.190 -9.873 1.00 25.69 341 LYS A O 1
ATOM 2284 N N . LEU A 1 348 ? 12.449 -35.276 -8.677 1.00 24.25 342 LEU A N 1
ATOM 2285 C CA . LEU A 1 348 ? 12.687 -34.404 -9.828 1.00 23.93 342 LEU A CA 1
ATOM 2286 C C . LEU A 1 348 ? 14.071 -33.769 -9.706 1.00 25.26 342 LEU A C 1
ATOM 2287 O O . LEU A 1 348 ? 14.406 -33.212 -8.661 1.00 25.71 342 LEU A O 1
ATOM 2292 N N . ASP A 1 349 ? 14.871 -33.867 -10.767 1.00 25.82 343 ASP A N 1
ATOM 2293 C CA . ASP A 1 349 ? 16.051 -33.023 -10.919 1.00 26.96 343 ASP A CA 1
ATOM 2294 C C . ASP A 1 349 ? 15.595 -31.765 -11.668 1.00 26.60 343 ASP A C 1
ATOM 2295 O O . ASP A 1 349 ? 15.364 -31.804 -12.891 1.00 26.13 343 ASP A O 1
ATOM 2300 N N . LEU A 1 350 ? 15.488 -30.639 -10.943 1.00 26.44 344 LEU A N 1
ATOM 2301 C CA . LEU A 1 350 ? 15.025 -29.386 -11.549 1.00 26.17 344 LEU A CA 1
ATOM 2302 C C . LEU A 1 350 ? 16.044 -28.765 -12.513 1.00 27.84 344 LEU A C 1
ATOM 2303 O O . LEU A 1 350 ? 15.715 -27.808 -13.181 1.00 27.34 344 LEU A O 1
ATOM 2308 N N . ASN A 1 351 ? 17.265 -29.293 -12.567 1.00 29.99 345 ASN A N 1
ATOM 2309 C CA . ASN A 1 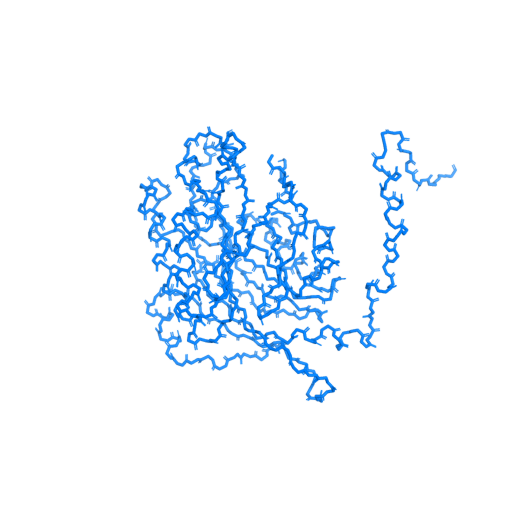351 ? 18.217 -28.896 -13.587 1.00 32.41 345 ASN A CA 1
ATOM 2310 C C . ASN A 1 351 ? 18.144 -29.764 -14.850 1.00 33.80 345 ASN A C 1
ATOM 2311 O O . ASN A 1 351 ? 18.981 -29.599 -15.742 1.00 35.05 345 ASN A O 1
ATOM 2316 N N . LEU A 1 352 ? 17.133 -30.639 -14.945 1.00 33.88 346 LEU A N 1
ATOM 2317 C CA . LEU A 1 352 ? 16.880 -31.427 -16.171 1.00 35.55 346 LEU A CA 1
ATOM 2318 C C . LEU A 1 352 ? 16.622 -30.515 -17.382 1.00 37.31 346 LEU A C 1
ATOM 2319 O O . LEU A 1 352 ? 17.141 -30.795 -18.451 1.00 38.63 346 LEU A O 1
ATOM 2324 N N . CYS A 1 353 ? 15.871 -29.419 -17.196 1.00 38.83 347 CYS A N 1
ATOM 2325 C CA . CYS A 1 353 ? 15.654 -28.393 -18.255 1.00 42.00 347 CYS A CA 1
ATOM 2326 C C . CYS A 1 353 ? 16.952 -27.938 -18.946 1.00 43.91 347 CYS A C 1
ATOM 2327 O O . CYS A 1 353 ? 16.961 -27.710 -20.158 1.00 44.41 347 CYS A O 1
ATOM 2330 N N . GLN A 1 354 ? 18.038 -27.832 -18.180 1.00 45.18 348 GLN A N 1
ATOM 2331 C CA . GLN A 1 354 ? 19.355 -27.437 -18.716 1.00 48.26 348 GLN A CA 1
ATOM 2332 C C . GLN A 1 354 ? 19.887 -28.478 -19.718 1.00 49.16 348 GLN A C 1
ATOM 2333 O O . GLN A 1 354 ? 20.531 -28.125 -20.703 1.00 50.38 348 GLN A O 1
ATOM 2339 N N . GLN A 1 355 ? 19.598 -29.754 -19.462 1.00 48.24 349 GLN A N 1
ATOM 2340 C CA . GLN A 1 355 ? 19.905 -30.836 -20.405 1.00 49.24 349 GLN A CA 1
ATOM 2341 C C . GLN A 1 355 ? 19.044 -30.710 -21.665 1.00 47.81 349 GLN A C 1
ATOM 2342 O O . GLN A 1 355 ? 19.562 -30.827 -22.773 1.00 48.77 349 GLN A O 1
ATOM 2348 N N . VAL A 1 356 ? 17.741 -30.483 -21.482 1.00 44.64 350 VAL A N 1
ATOM 2349 C CA . VAL A 1 356 ? 16.827 -30.271 -22.616 1.00 44.14 350 VAL A CA 1
ATOM 2350 C C . VAL A 1 356 ? 17.287 -29.054 -23.448 1.00 45.21 350 VAL A C 1
ATOM 2351 O O . VAL A 1 356 ? 17.331 -29.135 -24.672 1.00 45.49 350 VAL A O 1
ATOM 2355 N N . ASN A 1 357 ? 17.684 -27.969 -22.773 1.00 45.62 351 ASN A N 1
ATOM 2356 C CA . ASN A 1 357 ? 18.156 -26.728 -23.429 1.00 47.34 351 ASN A CA 1
ATOM 2357 C C . ASN A 1 357 ? 19.477 -26.805 -24.195 1.00 50.39 351 ASN A C 1
ATOM 2358 O O . ASN A 1 357 ? 19.807 -25.857 -24.897 1.00 51.43 351 ASN A O 1
ATOM 2363 N N . ASP A 1 358 ? 20.224 -27.903 -24.064 1.00 51.83 352 ASP A N 1
ATOM 2364 C CA . ASP A 1 358 ? 21.311 -28.204 -24.999 1.00 55.25 352 ASP A CA 1
ATOM 2365 C C . ASP A 1 358 ? 20.808 -28.547 -26.402 1.00 55.36 352 ASP A C 1
ATOM 2366 O O . ASP A 1 358 ? 21.566 -28.413 -27.369 1.00 57.26 352 ASP A O 1
ATOM 2371 N N . VAL A 1 359 ? 19.563 -29.026 -26.491 1.00 52.70 353 VAL A N 1
ATOM 2372 C CA . VAL A 1 359 ? 18.900 -29.345 -27.761 1.00 53.46 353 VAL A CA 1
ATOM 2373 C C . VAL A 1 359 ? 18.079 -28.152 -28.279 1.00 51.89 353 VAL A C 1
ATOM 2374 O O . VAL A 1 359 ? 18.376 -27.639 -29.350 1.00 53.34 353 VAL A O 1
ATOM 2378 N N . TRP A 1 360 ? 17.050 -27.738 -27.531 1.00 49.01 354 TRP A N 1
ATOM 2379 C CA . TRP A 1 360 ? 16.211 -26.571 -27.889 1.00 48.00 354 TRP A CA 1
ATOM 2380 C C . TRP A 1 360 ? 15.933 -25.677 -26.675 1.00 45.57 354 TRP A C 1
ATOM 2381 O O . TRP A 1 360 ? 15.722 -26.180 -25.576 1.00 43.40 354 TRP A O 1
ATOM 2392 N N . ASN A 1 361 ? 15.871 -24.363 -26.893 1.00 45.33 355 ASN A N 1
ATOM 23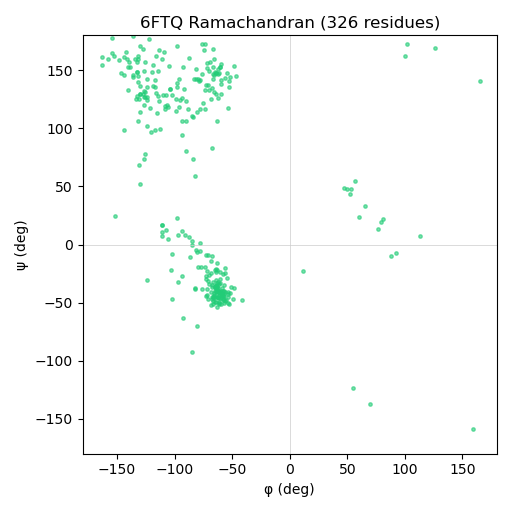93 C CA . ASN A 1 361 ? 15.348 -23.429 -25.882 1.00 43.77 355 ASN A CA 1
ATOM 2394 C C . ASN A 1 361 ? 14.192 -22.614 -26.468 1.00 41.98 355 ASN A C 1
ATOM 2395 O O . ASN A 1 361 ? 14.395 -21.642 -27.216 1.00 43.18 355 ASN A O 1
ATOM 2400 N N . PHE A 1 362 ? 12.983 -23.025 -26.103 1.00 39.27 356 PHE A N 1
ATOM 2401 C CA . PHE A 1 362 ? 11.743 -22.408 -26.587 1.00 38.28 356 PHE A CA 1
ATOM 2402 C C . PHE A 1 362 ? 11.507 -21.000 -26.014 1.00 37.55 356 PHE A C 1
ATOM 2403 O O . PHE A 1 362 ? 10.873 -20.178 -26.692 1.00 38.84 356 PHE A O 1
ATOM 2411 N N . LYS A 1 363 ? 12.045 -20.694 -24.827 1.00 48.43 357 LYS A N 1
ATOM 2412 C CA A LYS A 1 363 ? 11.951 -19.327 -24.284 0.50 48.06 357 LYS A CA 1
ATOM 2413 C CA B LYS A 1 363 ? 11.969 -19.330 -24.276 0.50 47.97 357 LYS A CA 1
ATOM 2414 C C . LYS A 1 363 ? 12.765 -18.350 -25.157 1.00 47.93 357 LYS A C 1
ATOM 2415 O O . LYS A 1 363 ? 12.307 -17.251 -25.447 1.00 46.54 357 LYS A O 1
ATOM 2426 N N . MET A 1 364 ? 13.951 -18.770 -25.599 1.00 49.19 358 MET A N 1
ATOM 2427 C CA . MET A 1 364 ? 14.795 -17.944 -26.486 1.00 49.54 358 MET A CA 1
ATOM 2428 C C . MET A 1 364 ? 14.202 -17.751 -27.886 1.00 46.22 358 MET A C 1
ATOM 2429 O O . MET A 1 364 ? 14.362 -16.692 -28.481 1.00 45.72 358 MET A O 1
ATOM 2434 N N . THR A 1 365 ? 13.527 -18.773 -28.402 1.00 43.92 359 THR A N 1
ATOM 2435 C CA . THR A 1 365 ? 12.939 -18.723 -29.750 1.00 41.72 359 THR A CA 1
ATOM 2436 C C . THR A 1 365 ? 11.441 -18.363 -29.799 1.00 39.02 359 THR A C 1
ATOM 2437 O O . THR A 1 365 ? 10.835 -18.412 -30.882 1.00 38.20 359 THR A O 1
ATOM 2441 N N . GLY A 1 366 ? 10.856 -17.978 -28.662 1.00 38.26 360 GLY A N 1
ATOM 2442 C CA . GLY A 1 366 ? 9.397 -17.803 -28.530 1.00 36.08 360 GLY A CA 1
ATOM 2443 C C . GLY A 1 366 ? 8.780 -16.541 -29.117 1.00 34.81 360 GLY A C 1
ATOM 2444 O O . GLY A 1 366 ? 7.575 -16.504 -29.339 1.00 33.36 360 GLY A O 1
ATOM 2445 N N . ARG A 1 367 ? 9.590 -15.511 -29.344 1.00 35.22 361 ARG A N 1
ATOM 2446 C CA . ARG A 1 367 ? 9.144 -14.239 -29.939 1.00 35.05 361 ARG A CA 1
ATOM 2447 C C . ARG A 1 367 ? 7.953 -13.640 -29.188 1.00 34.59 361 ARG A C 1
ATOM 2448 O O . ARG A 1 367 ? 6.953 -13.229 -29.786 1.00 33.50 361 ARG A O 1
ATOM 2456 N N . TYR A 1 368 ? 8.069 -13.593 -27.865 1.00 35.35 362 TYR A N 1
ATOM 2457 C CA . TYR A 1 368 ? 6.923 -13.236 -27.035 1.00 35.37 362 TYR A CA 1
ATOM 2458 C C . TYR A 1 368 ? 6.480 -11.784 -27.244 1.00 36.05 362 TYR A C 1
ATOM 2459 O O . TYR A 1 368 ? 5.289 -11.503 -27.179 1.00 35.46 362 TYR A O 1
ATOM 2468 N N . GLU A 1 369 ? 7.418 -10.895 -27.545 1.00 37.71 363 GLU A N 1
ATOM 2469 C CA . GLU A 1 369 ? 7.080 -9.507 -27.872 1.00 39.36 363 GLU A CA 1
ATOM 2470 C C . GLU A 1 369 ? 6.198 -9.423 -29.122 1.00 38.48 363 GLU A C 1
ATOM 2471 O O . GLU A 1 369 ? 5.249 -8.652 -29.145 1.00 39.01 363 GLU A O 1
ATOM 2477 N N . MET A 1 370 ? 6.503 -10.229 -30.133 1.00 37.37 364 MET A N 1
ATOM 2478 C CA . MET A 1 370 ? 5.667 -10.316 -31.320 1.00 37.01 364 MET A CA 1
ATOM 2479 C C . MET A 1 370 ? 4.249 -10.825 -30.994 1.00 35.43 364 MET A C 1
ATOM 2480 O O . MET A 1 370 ? 3.279 -10.258 -31.479 1.00 35.63 364 MET A O 1
ATOM 2485 N N . TYR A 1 371 ? 4.134 -11.882 -30.186 1.00 33.91 365 TYR A N 1
ATOM 2486 C CA . TYR A 1 371 ? 2.813 -12.389 -29.797 1.00 33.46 365 TYR A CA 1
ATOM 2487 C C . TYR A 1 371 ? 2.000 -11.409 -28.943 1.00 34.26 365 TYR A C 1
ATOM 2488 O O . TYR A 1 371 ? 0.788 -11.321 -29.108 1.00 34.23 365 TYR A O 1
ATOM 2497 N N . ALA A 1 372 ? 2.670 -10.670 -28.058 1.00 35.10 366 ALA A N 1
ATOM 2498 C CA . ALA A 1 372 ? 2.001 -9.639 -27.272 1.00 36.71 366 ALA A CA 1
ATOM 2499 C C . ALA A 1 372 ? 1.319 -8.637 -28.212 1.00 38.31 366 ALA A C 1
ATOM 2500 O O . ALA A 1 372 ? 0.134 -8.326 -28.028 1.00 38.71 366 ALA A O 1
ATOM 2502 N N . ARG A 1 373 ? 2.052 -8.193 -29.237 1.00 39.67 367 ARG A N 1
ATOM 2503 C CA . ARG A 1 373 ? 1.506 -7.280 -30.256 1.00 41.93 367 ARG A CA 1
ATOM 2504 C C . ARG A 1 373 ? 0.359 -7.908 -31.072 1.00 40.84 367 ARG A C 1
ATOM 2505 O O . ARG A 1 373 ? -0.717 -7.316 -31.166 1.00 41.66 367 ARG A O 1
ATOM 2513 N N . GLU A 1 374 ? 0.559 -9.117 -31.594 1.00 38.75 368 GLU A N 1
ATOM 2514 C CA . GLU A 1 374 ? -0.491 -9.796 -32.371 1.00 38.64 368 GLU A CA 1
ATOM 2515 C C . GLU A 1 374 ? -1.773 -10.086 -31.568 1.00 38.37 368 GLU A C 1
ATOM 2516 O O . GLU A 1 374 ? -2.881 -9.931 -32.100 1.00 39.33 368 GLU A O 1
ATOM 2522 N N . LEU A 1 375 ? -1.619 -10.516 -30.314 1.00 36.91 369 LEU A N 1
ATOM 2523 C CA . LEU A 1 375 ? -2.777 -10.779 -29.444 1.00 37.20 369 LEU A CA 1
ATOM 2524 C C . LEU A 1 375 ? -3.564 -9.509 -29.124 1.00 38.65 369 LEU A C 1
ATOM 2525 O O . LEU A 1 375 ? -4.791 -9.521 -29.171 1.00 39.64 369 LEU A O 1
ATOM 2530 N N . ALA A 1 376 ? -2.856 -8.434 -28.789 1.00 38.90 370 ALA A N 1
ATOM 2531 C CA . ALA A 1 376 ? -3.496 -7.134 -28.517 1.00 41.13 370 ALA A CA 1
ATOM 2532 C C . ALA A 1 376 ? -4.331 -6.659 -29.707 1.00 43.13 370 ALA A C 1
ATOM 2533 O O . ALA A 1 376 ? -5.446 -6.172 -29.525 1.00 44.82 370 ALA A O 1
ATOM 2535 N N . GLU A 1 377 ? -3.784 -6.822 -30.908 1.00 43.18 371 GLU A N 1
ATOM 2536 C CA . GLU A 1 377 ? -4.485 -6.461 -32.132 1.00 45.67 371 GLU A CA 1
ATOM 2537 C C . GLU A 1 377 ? -5.701 -7.359 -32.320 1.00 46.13 371 GLU A C 1
ATOM 2538 O O . GLU A 1 377 ? -6.791 -6.871 -32.634 1.00 48.51 371 GLU A O 1
ATOM 2544 N N . ALA A 1 378 ? -5.525 -8.655 -32.073 1.00 44.20 372 ALA A N 1
ATOM 2545 C CA . ALA A 1 378 ? -6.614 -9.627 -32.222 1.00 45.04 372 ALA A CA 1
ATOM 2546 C C . ALA A 1 378 ? -7.805 -9.428 -31.280 1.00 46.68 372 ALA A C 1
ATOM 2547 O O . ALA A 1 378 ? -8.937 -9.654 -31.679 1.00 48.48 372 ALA A O 1
ATOM 2549 N N . VAL A 1 379 ? -7.558 -9.001 -30.049 1.00 46.57 373 VAL A N 1
ATOM 2550 C CA . VAL A 1 379 ? -8.656 -8.809 -29.073 1.00 48.76 373 VAL A CA 1
ATOM 2551 C C . VAL A 1 379 ? -9.540 -7.570 -29.327 1.00 52.63 373 VAL A C 1
ATOM 2552 O O . VAL A 1 379 ? -10.654 -7.500 -28.808 1.00 54.32 373 VAL A O 1
ATOM 2556 N N . LYS A 1 380 ? -9.046 -6.600 -30.095 1.00 54.58 374 LYS A N 1
ATOM 2557 C CA . LYS A 1 380 ? -9.832 -5.394 -30.399 1.00 59.22 374 LYS A CA 1
ATOM 2558 C C . LYS A 1 380 ? -11.191 -5.707 -31.039 1.00 62.89 374 LYS A C 1
ATOM 2559 O O . LYS A 1 380 ? -11.327 -6.639 -31.848 1.00 62.62 374 LYS A O 1
ATOM 2565 N N . SER A 1 381 ? -12.182 -4.906 -30.651 1.00 67.11 375 SER A N 1
ATOM 2566 C CA . SER A 1 381 ? -13.576 -5.059 -31.083 1.00 71.49 375 SER A CA 1
ATOM 2567 C C . SER A 1 381 ? -13.768 -4.937 -32.603 1.00 74.61 375 SER A C 1
ATOM 2568 O O . SER A 1 381 ? -14.679 -5.549 -33.159 1.00 77.01 375 SER A O 1
ATOM 2571 N N . ASN A 1 382 ? -12.906 -4.158 -33.259 1.00 75.33 376 ASN A N 1
ATOM 2572 C CA . ASN A 1 382 ? -12.922 -3.992 -34.729 1.00 78.20 376 ASN A CA 1
ATOM 2573 C C . ASN A 1 382 ? -11.882 -4.883 -35.473 1.00 75.21 376 ASN A C 1
ATOM 2574 O O . ASN A 1 382 ? -11.504 -4.584 -36.613 1.00 76.34 376 ASN A O 1
ATOM 2579 N N . TYR A 1 383 ? -11.442 -5.982 -34.853 1.00 71.82 377 TYR A N 1
ATOM 2580 C CA . TYR A 1 383 ? -10.415 -6.843 -35.459 1.00 69.13 377 TYR A CA 1
ATOM 2581 C C . TYR A 1 383 ? -10.941 -7.678 -36.636 1.00 71.25 377 TYR A C 1
ATOM 2582 O O . TYR A 1 383 ? -11.828 -8.524 -36.468 1.00 71.94 377 TYR A O 1
ATOM 2591 N N . SER A 1 384 ? -10.382 -7.424 -37.819 1.00 72.75 378 SER A N 1
ATOM 2592 C CA . SER A 1 384 ? -10.606 -8.249 -39.005 1.00 74.42 378 SER A CA 1
ATOM 2593 C C . SER A 1 384 ? -9.400 -9.182 -39.108 1.00 70.66 378 SER A C 1
ATOM 2594 O O . SER A 1 384 ? -8.272 -8.707 -39.287 1.00 69.36 378 SER A O 1
ATOM 2597 N N . PRO A 1 385 ? -9.613 -10.507 -38.958 1.00 69.36 379 PRO A N 1
ATOM 2598 C CA . PRO A 1 385 ? -8.461 -11.424 -38.978 1.00 65.58 379 PRO A CA 1
ATOM 2599 C C . PRO A 1 385 ? -7.629 -11.412 -40.274 1.00 65.21 379 PRO A C 1
ATOM 2600 O O . PRO A 1 385 ? -8.134 -11.055 -41.350 1.00 68.08 379 PRO A O 1
ATOM 2604 N N . THR A 1 386 ? -6.362 -11.807 -40.132 1.00 61.72 380 THR A N 1
ATOM 2605 C CA . THR A 1 386 ? -5.401 -11.968 -41.246 1.00 60.80 380 THR A CA 1
ATOM 2606 C C . THR A 1 386 ? -5.821 -13.142 -42.163 1.00 60.64 380 THR A C 1
ATOM 2607 O O . THR A 1 386 ? -5.312 -14.259 -42.021 1.00 57.39 380 THR A O 1
ATOM 2611 N N . ILE A 1 387 ? -6.742 -12.869 -43.099 1.00 63.72 381 ILE A N 1
ATOM 2612 C CA . ILE A 1 387 ? -7.325 -13.918 -43.964 1.00 64.65 381 ILE A CA 1
ATOM 2613 C C . ILE A 1 387 ? -7.197 -13.616 -45.465 1.00 66.13 381 ILE A C 1
ATOM 2614 O O . ILE A 1 387 ? -7.624 -12.561 -45.940 1.00 69.27 381 ILE A O 1
ATOM 2619 N N . VAL A 1 388 ? -6.635 -14.582 -46.198 1.00 63.79 382 VAL A N 1
ATOM 2620 C CA . VAL A 1 388 ? -6.340 -14.452 -47.622 1.00 64.49 382 VAL A CA 1
ATOM 2621 C C . VAL A 1 388 ? -7.376 -15.239 -48.455 1.00 66.80 382 VAL A C 1
ATOM 2622 O O . VAL A 1 388 ? -7.704 -16.386 -48.142 1.00 65.22 382 VAL A O 1
ATOM 2626 N N . LYS A 1 389 ? -7.880 -14.600 -49.514 1.00 70.03 383 LYS A N 1
ATOM 2627 C CA . LYS A 1 389 ? -8.918 -15.168 -50.376 1.00 73.46 383 LYS A CA 1
ATOM 2628 C C . LYS A 1 389 ? -8.518 -15.002 -51.854 1.00 75.30 383 LYS A C 1
ATOM 2629 O O . LYS A 1 389 ? -7.657 -14.175 -52.178 1.00 74.66 383 LYS A O 1
ATOM 2635 N N . GLU A 1 390 ? -9.117 -15.803 -52.738 1.00 77.44 384 GLU A N 1
ATOM 2636 C CA . GLU A 1 390 ? -8.833 -15.724 -54.176 1.00 79.70 384 GLU A CA 1
ATOM 2637 C C . GLU A 1 390 ? -9.541 -14.511 -54.792 1.00 84.53 384 GLU A C 1
ATOM 2638 O O . GLU A 1 390 ? -10.468 -13.954 -54.214 1.00 86.57 384 GLU A O 1
#

Solvent-accessible surface area: 16186 Å² total

CATH classification: 3.60.110.10

Organism: Homo sapiens (NCBI:txid9606)

Radius of gyration: 19.96 Å; Cα contacts (8 Å, |Δi|>4): 737; chains: 1; bounding box: 58×47×66 Å

InterPro domains:
  IPR003010 Carbon-nitrogen hydrolase [PF00795] (74-350)
  IPR003010 Carbon-nitrogen hydrolase [PS50263] (72-344)
  IPR036526 Carbon-nitrogen hydrolase superfamily [G3DSA:3.60.110.10] (2-384)
  IPR036526 Carbon-nitrogen hydrolase superfamily [SSF56317] (71-366)
  IPR050345 Aliphatic Amidase/Beta-Ureidopropionase [PTHR43674] (61-369)

Sequence (331 aa):
ELRKLDLPREAFEAASREDFELQGYAFEAAEEQLRRPRIVHVGLVQNRIPLPANAPVAEQVSALHRRIKAIVEVAAMCGVNIICFQEAWTMPFAFCTREKLPWTEFAESAEDGPTTRFCQKLAKNHDMVVVSPILERDSEHGDVLWNTAVVISNSGAVLGKTRKNHIPRMEGNLGHPVFQTQFGRIAVNIYGRHHPLNWLMYSINGAEIIFNPSATIGALSESLWPIEARNAAIANHCFTCAINRVGTEHFPNEFCSGYYFYGSSYVAAPDSSRTPGLSRSRRDGLLVAKLDLNLCQQVNDVWNFKKMTGRYEMYARELAEAVKSNYSPTIVKE

GO terms:
  GO:0003837 beta-ureidopropionase activity (F, IDA)
  GO:0042803 protein homodimerization activity (F, IDA)
  GO:0051260 protein homooligomerization (P, IDA)
  GO:0051289 protein homotetramerization (P, IDA)
  GO:0003837 beta-ureidopropionase activity (F, EXP)
  GO:0046135 pyrimidine nucleoside catabolic process (P, IMP)
  GO:0005829 cytosol (C, TAS)
  GO:0019483 beta-alanine biosynthetic process (P, IDA)
  GO:0070062 extracellular exosome (C, HDA)

Foldseek 3Di:
DFDWDPQDPVLVVLCVVLFFAETETEDDADPPCPDDFQKAKEKEWAEDQPDFQPPDLVVSQVVLLVSVLSNLVSVLSRRHAEYEYAAQSSHFDALDDDPDPPLLVQAAALQDGPVLQSVLCSLCVSLHKYKAFHWYQDPVPPRDTFRKIWIAASNSHTQGMFTAQDRPVSHTDPFWDWGQYPSFIETEHEVSLVPLVNLQRNLVNPHQEYEYRYEDADDVCVVCQVPRQLVSQQLSQHKYKYFYYADDHHDPNVVVVHGIQTQIKMHHNVSDIDGGGGGHTTYMYMYIDRSCNSVVVVVPPDCVVVVPVVVVVVVVVLCVDPPRDDPDDDD

B-factor: mean 36.32, std 15.17, range [4.94, 110.53]

Secondary structure (DSSP, 8-state):
-PEEP---HHHHHHHHHTT-EEEEEEE---SS--S---EEEEEEEE---SS-TTS-HHHHHHHHHHHHHHHHHHHHHTT-SEEEPPTTTTS---S---SSTTHHHH-B-TTTSHHHHHHHHHHHHHT-EEEEEEEEEEGGGTTEEEEEEEEE-TTS-EEEEEE----------S----EEETTEEEEE---GGG-HHHHHHHHHTT-SEEEEEE--BSHHHHHHHHHHHHHHHHHHTSEEEEEE-EES--S-GGGT---EE---EEE-TTS-BPPPPPSSS-EEEEEEEETTHHHHHTTT--HHHH--HHHHHHHHHHHHSTT--------

Nearest PDB structures (foldseek):
  6ftq-assembly1_A-2  TM=1.003E+00  e=3.904E-77  Homo sapiens
  2vhh-assembly1_A-2  TM=9.734E-01  e=4.946E-51  Drosophila melanogaster
  2vhh-assembly1_C  TM=9.630E-01  e=5.587E-51  Drosophila melanogaster
  2vhi-assembly1_H  TM=9.743E-01  e=3.984E-49  Drosophila melanogaster
  7elf-assembly1_B  TM=7.681E-01  e=4.694E-15  Kluyveromyces lactis NRRL Y-1140